Protein AF-A0A4Y7MS99-F1 (afdb_monomer)

pLDDT: mean 92.84, std 5.85, range [58.16, 98.5]

Structure (mmCIF, N/CA/C/O backbone):
data_AF-A0A4Y7MS99-F1
#
_entry.id   AF-A0A4Y7MS99-F1
#
loop_
_atom_site.group_PDB
_atom_site.id
_atom_site.type_symbol
_atom_site.label_atom_id
_atom_site.label_alt_id
_atom_site.label_comp_id
_atom_site.label_asym_id
_atom_site.label_entity_id
_atom_site.label_seq_id
_atom_site.pdbx_PDB_ins_code
_atom_site.Cartn_x
_atom_site.Cartn_y
_atom_site.Cartn_z
_atom_site.occupancy
_atom_site.B_iso_or_equiv
_atom_site.auth_seq_id
_atom_site.auth_comp_id
_atom_site.auth_asym_id
_atom_site.auth_atom_id
_atom_site.pdbx_PDB_model_num
ATOM 1 N N . MET A 1 1 ? 27.640 22.894 -3.830 1.00 58.16 1 MET A N 1
ATOM 2 C CA . MET A 1 1 ? 27.528 21.832 -4.851 1.00 58.16 1 MET A CA 1
ATOM 3 C C . MET A 1 1 ? 27.985 20.549 -4.194 1.00 58.16 1 MET A C 1
ATOM 5 O O . MET A 1 1 ? 29.025 20.583 -3.554 1.00 58.16 1 MET A O 1
ATOM 9 N N . ILE A 1 2 ? 27.175 19.490 -4.243 1.00 73.12 2 ILE A N 1
ATOM 10 C CA . ILE A 1 2 ? 27.606 18.171 -3.763 1.00 73.12 2 ILE A CA 1
ATOM 11 C C . ILE A 1 2 ? 28.710 17.701 -4.710 1.00 73.12 2 ILE A C 1
ATOM 13 O O . ILE A 1 2 ? 28.582 17.867 -5.923 1.00 73.12 2 ILE A O 1
ATOM 17 N N . ASP A 1 3 ? 29.795 17.188 -4.146 1.00 91.25 3 ASP A N 1
ATOM 18 C CA . ASP A 1 3 ? 30.884 16.588 -4.905 1.00 91.25 3 ASP A CA 1
ATOM 19 C C . ASP A 1 3 ? 30.353 15.419 -5.775 1.00 91.25 3 ASP A C 1
ATOM 21 O O . ASP A 1 3 ? 29.577 14.601 -5.268 1.00 91.25 3 ASP A O 1
ATOM 25 N N . PRO A 1 4 ? 30.679 15.342 -7.081 1.00 89.25 4 PRO A N 1
ATOM 26 C CA . PRO A 1 4 ? 30.111 14.332 -7.978 1.00 89.25 4 PRO A CA 1
ATOM 27 C C . PRO A 1 4 ? 30.358 12.887 -7.534 1.00 89.25 4 PRO A C 1
ATOM 29 O O . PRO A 1 4 ? 29.491 12.035 -7.733 1.00 89.25 4 PRO A O 1
ATOM 32 N N . GLU A 1 5 ? 31.506 12.612 -6.915 1.00 89.56 5 GLU A N 1
ATOM 33 C CA . GLU A 1 5 ? 31.850 11.284 -6.406 1.00 89.56 5 GLU A CA 1
ATOM 34 C C . GLU A 1 5 ? 30.977 10.942 -5.192 1.00 89.56 5 GLU A C 1
ATOM 36 O O . GLU A 1 5 ? 30.290 9.917 -5.187 1.00 89.56 5 GLU A O 1
ATOM 41 N N . ALA A 1 6 ? 30.851 11.878 -4.244 1.00 89.44 6 ALA A N 1
ATOM 42 C CA . ALA A 1 6 ? 29.938 11.741 -3.109 1.00 89.44 6 ALA A CA 1
ATOM 43 C C . ALA A 1 6 ? 28.465 11.544 -3.531 1.00 89.44 6 ALA A C 1
ATOM 45 O O . ALA A 1 6 ? 27.720 10.799 -2.886 1.00 89.44 6 ALA A O 1
ATOM 46 N N . PHE A 1 7 ? 28.022 12.187 -4.618 1.00 89.88 7 PHE A N 1
ATOM 47 C CA . PHE A 1 7 ? 26.675 11.989 -5.162 1.00 89.88 7 PHE A CA 1
ATOM 48 C C . PHE A 1 7 ? 26.479 10.576 -5.733 1.00 89.88 7 PHE A C 1
ATOM 50 O O . PHE A 1 7 ? 25.454 9.943 -5.463 1.00 89.88 7 PHE A O 1
ATOM 57 N N . LEU A 1 8 ? 27.446 10.072 -6.505 1.00 91.06 8 LEU A N 1
ATOM 58 C CA . LEU A 1 8 ? 27.389 8.725 -7.079 1.00 91.06 8 LEU A CA 1
ATOM 59 C C . LEU A 1 8 ? 27.414 7.647 -5.992 1.00 91.06 8 LEU A C 1
ATOM 61 O O . LEU A 1 8 ? 26.650 6.681 -6.068 1.00 91.06 8 LEU A O 1
ATOM 65 N N . ASP A 1 9 ? 28.220 7.836 -4.951 1.00 91.06 9 ASP A N 1
ATOM 66 C CA . ASP A 1 9 ? 28.256 6.936 -3.800 1.00 91.06 9 ASP A CA 1
ATOM 67 C C . ASP A 1 9 ? 26.919 6.899 -3.064 1.00 91.06 9 ASP A C 1
ATOM 69 O O . ASP A 1 9 ? 26.385 5.818 -2.793 1.00 91.06 9 ASP A O 1
ATOM 73 N N . LEU A 1 10 ? 26.322 8.066 -2.810 1.00 88.12 10 LEU A N 1
ATOM 74 C CA . LEU A 1 10 ? 24.995 8.151 -2.208 1.00 88.12 10 LEU A CA 1
ATOM 75 C C . LEU A 1 10 ? 23.939 7.450 -3.076 1.00 88.12 10 LEU A C 1
ATOM 77 O O . LEU A 1 10 ? 23.139 6.664 -2.564 1.00 88.12 10 LEU A O 1
ATOM 81 N N . ALA A 1 11 ? 23.946 7.675 -4.391 1.00 87.31 11 ALA A N 1
ATOM 82 C CA . ALA A 1 11 ? 23.017 7.024 -5.314 1.00 87.31 11 ALA A CA 1
ATOM 83 C C . ALA A 1 11 ? 23.172 5.490 -5.294 1.00 87.31 11 ALA A C 1
ATOM 85 O O . ALA A 1 11 ? 22.185 4.750 -5.213 1.00 87.31 11 ALA A O 1
ATOM 86 N N . ASN A 1 12 ? 24.412 4.998 -5.283 1.00 89.06 12 ASN A N 1
ATOM 87 C CA . ASN A 1 12 ? 24.713 3.572 -5.173 1.00 89.06 12 ASN A CA 1
ATOM 88 C C . ASN A 1 12 ? 24.242 2.973 -3.841 1.00 89.06 12 ASN A C 1
ATOM 90 O O . ASN A 1 12 ? 23.788 1.828 -3.809 1.00 89.06 12 ASN A O 1
ATOM 94 N N . GLN A 1 13 ? 24.308 3.724 -2.743 1.00 88.44 13 GLN A N 1
ATOM 95 C CA . GLN A 1 13 ? 23.763 3.280 -1.460 1.00 88.44 13 GLN A CA 1
ATOM 96 C C . GLN A 1 13 ? 22.231 3.200 -1.492 1.00 88.44 13 GLN A C 1
ATOM 98 O O . GLN A 1 13 ? 21.661 2.194 -1.065 1.00 88.44 13 GLN A O 1
ATOM 103 N N . VAL A 1 14 ? 21.559 4.209 -2.055 1.00 86.12 14 VAL A N 1
ATOM 104 C CA . VAL A 1 14 ? 20.089 4.257 -2.147 1.00 86.12 14 VAL A CA 1
ATOM 105 C C . VAL A 1 14 ? 19.533 3.095 -2.976 1.00 86.12 14 VAL A C 1
ATOM 107 O O . VAL A 1 14 ? 18.537 2.486 -2.590 1.00 86.12 14 VAL A O 1
ATOM 110 N N . THR A 1 15 ? 20.189 2.722 -4.078 1.00 84.50 15 THR A N 1
ATOM 111 C CA . THR A 1 15 ? 19.748 1.577 -4.905 1.00 84.50 15 THR A CA 1
ATOM 112 C C . THR A 1 15 ? 19.866 0.225 -4.192 1.00 84.50 15 THR A C 1
ATOM 114 O O . THR A 1 15 ? 19.104 -0.696 -4.496 1.00 84.50 15 THR A O 1
ATOM 117 N N . LYS A 1 16 ? 20.787 0.105 -3.226 1.00 87.88 16 LYS A N 1
ATOM 118 C CA . LYS A 1 16 ? 21.036 -1.109 -2.427 1.00 87.88 16 LYS A CA 1
ATOM 119 C C . LYS A 1 16 ? 20.238 -1.155 -1.122 1.00 87.88 16 LYS A C 1
ATOM 121 O O . LYS A 1 16 ? 20.340 -2.131 -0.375 1.00 87.88 16 LYS A O 1
ATOM 126 N N . LEU A 1 17 ? 19.454 -0.119 -0.835 1.00 89.69 17 LEU A N 1
ATOM 127 C CA . LEU A 1 17 ? 18.659 -0.023 0.378 1.00 89.69 17 LEU A CA 1
ATOM 128 C C . LEU A 1 17 ? 17.662 -1.190 0.456 1.00 89.69 17 LEU A C 1
ATOM 130 O O . LEU A 1 17 ? 16.885 -1.440 -0.469 1.00 89.69 17 LEU A O 1
ATOM 134 N N . LYS A 1 18 ? 17.670 -1.917 1.575 1.00 91.19 18 LYS A N 1
ATOM 135 C CA . LYS A 1 18 ? 16.681 -2.970 1.825 1.00 91.19 18 LYS A CA 1
ATOM 136 C C . LYS A 1 18 ? 15.358 -2.322 2.216 1.00 91.19 18 LYS A C 1
ATOM 138 O O . LYS A 1 18 ? 15.282 -1.628 3.224 1.00 91.19 18 LYS A O 1
ATOM 143 N N . MET A 1 19 ? 14.320 -2.571 1.422 1.00 93.12 19 MET A N 1
ATOM 144 C CA . MET A 1 19 ? 12.980 -2.047 1.700 1.00 93.12 19 MET A CA 1
ATOM 145 C C . MET A 1 19 ? 12.344 -2.739 2.914 1.00 93.12 19 MET A C 1
ATOM 147 O O . MET A 1 19 ? 11.760 -2.093 3.788 1.00 93.12 19 MET A O 1
ATOM 151 N N . TRP A 1 20 ? 12.542 -4.052 3.014 1.00 93.12 20 TRP A N 1
ATOM 152 C CA . TRP A 1 20 ? 12.006 -4.845 4.106 1.00 93.12 20 TRP A CA 1
ATOM 153 C C . TRP A 1 20 ? 12.778 -4.632 5.422 1.00 93.12 20 TRP A C 1
ATOM 155 O O . TRP A 1 20 ? 14.013 -4.659 5.401 1.00 93.12 20 TRP A O 1
ATOM 165 N N . PRO A 1 21 ? 12.096 -4.536 6.582 1.00 94.62 21 PRO A N 1
ATOM 166 C CA . PRO A 1 21 ? 10.642 -4.422 6.757 1.00 94.62 21 PRO A CA 1
ATOM 167 C C . PRO A 1 21 ? 10.151 -2.966 6.823 1.00 94.62 21 PRO A C 1
ATOM 169 O O . PRO A 1 21 ? 8.956 -2.714 6.722 1.00 94.62 21 PRO A O 1
ATOM 172 N N . TYR A 1 22 ? 11.040 -1.995 7.043 1.00 95.69 22 TYR A N 1
ATOM 173 C CA . TYR A 1 22 ? 10.648 -0.653 7.482 1.00 95.69 22 TYR A CA 1
ATOM 174 C C . TYR A 1 22 ? 9.910 0.160 6.411 1.00 95.69 22 TYR A C 1
ATOM 176 O O . TYR A 1 22 ? 8.904 0.802 6.715 1.00 95.69 22 TYR A O 1
ATOM 184 N N . PHE A 1 23 ? 10.373 0.120 5.159 1.00 96.50 23 PHE A N 1
ATOM 185 C CA . PHE A 1 23 ? 9.716 0.820 4.053 1.00 96.50 23 PHE A CA 1
ATOM 186 C C . PHE A 1 23 ? 8.382 0.161 3.695 1.00 96.50 23 PHE A C 1
ATOM 188 O O . PHE A 1 23 ? 7.401 0.861 3.438 1.00 96.50 23 PHE A O 1
ATOM 195 N N . ASP A 1 24 ? 8.316 -1.172 3.769 1.00 95.81 24 ASP A N 1
ATOM 196 C CA . ASP A 1 24 ? 7.071 -1.925 3.613 1.00 95.81 24 ASP A CA 1
ATOM 197 C C . ASP A 1 24 ? 6.052 -1.571 4.708 1.00 95.81 24 ASP A C 1
ATOM 199 O O . ASP A 1 24 ? 4.884 -1.338 4.397 1.00 95.81 24 ASP A O 1
ATOM 203 N N . ILE A 1 25 ? 6.478 -1.448 5.972 1.00 97.88 25 ILE A N 1
ATOM 204 C CA . ILE A 1 25 ? 5.611 -0.998 7.075 1.00 97.88 25 ILE A CA 1
ATOM 205 C C . ILE A 1 25 ? 5.083 0.408 6.792 1.00 97.88 25 ILE A C 1
ATOM 207 O O . ILE A 1 25 ? 3.879 0.630 6.899 1.00 97.88 25 ILE A O 1
ATOM 211 N N . ALA A 1 26 ? 5.950 1.346 6.400 1.00 97.69 26 ALA A N 1
ATOM 212 C CA . ALA A 1 26 ? 5.539 2.714 6.094 1.00 97.69 26 ALA A CA 1
ATOM 213 C C . ALA A 1 26 ? 4.501 2.761 4.957 1.00 97.69 26 ALA A C 1
ATOM 215 O O . ALA A 1 26 ? 3.475 3.434 5.073 1.00 97.69 26 ALA A O 1
ATOM 216 N N . HIS A 1 27 ? 4.720 1.986 3.891 1.00 97.56 27 HIS A N 1
ATOM 217 C CA . HIS A 1 27 ? 3.760 1.830 2.796 1.00 97.56 27 HIS A CA 1
ATOM 218 C C . HIS A 1 27 ? 2.425 1.243 3.275 1.00 97.56 27 HIS A C 1
ATOM 220 O O . HIS A 1 27 ? 1.367 1.788 2.957 1.00 97.56 27 HIS A O 1
ATOM 226 N N . CYS A 1 28 ? 2.457 0.186 4.092 1.00 97.88 28 CYS A N 1
ATOM 227 C CA . CYS A 1 28 ? 1.253 -0.432 4.652 1.00 97.88 28 CYS A CA 1
ATOM 228 C C . CYS A 1 28 ? 0.483 0.528 5.572 1.00 97.88 28 CYS A C 1
ATOM 230 O O . CYS A 1 28 ? -0.744 0.584 5.498 1.00 97.88 28 CYS A O 1
ATOM 232 N N . ILE A 1 29 ? 1.172 1.321 6.404 1.00 98.19 29 ILE A N 1
ATOM 233 C CA . ILE A 1 29 ? 0.538 2.332 7.265 1.00 98.19 29 ILE A CA 1
ATOM 234 C C . ILE A 1 29 ? -0.175 3.378 6.407 1.00 98.19 29 ILE A C 1
ATOM 236 O O . ILE A 1 29 ? -1.336 3.686 6.670 1.00 98.19 29 ILE A O 1
ATOM 240 N N . MET A 1 30 ? 0.476 3.891 5.358 1.00 97.44 30 MET A N 1
ATOM 241 C CA . MET A 1 30 ? -0.139 4.868 4.452 1.00 97.44 30 MET A CA 1
ATOM 242 C C . MET A 1 30 ? -1.344 4.289 3.705 1.00 97.44 30 MET A C 1
ATOM 244 O O . MET A 1 30 ? -2.349 4.981 3.552 1.00 97.44 30 MET A O 1
ATOM 248 N N . ALA A 1 31 ? -1.285 3.021 3.288 1.00 97.00 31 ALA A N 1
ATOM 249 C CA . ALA A 1 31 ? -2.424 2.333 2.683 1.00 97.00 31 ALA A CA 1
ATOM 250 C C . ALA A 1 31 ? -3.594 2.184 3.674 1.00 97.00 31 ALA A C 1
ATOM 252 O O . ALA A 1 31 ? -4.736 2.487 3.331 1.00 97.00 31 ALA A O 1
ATOM 253 N N . CYS A 1 32 ? -3.314 1.795 4.923 1.00 97.62 32 CYS A N 1
ATOM 254 C CA . CYS A 1 32 ? -4.322 1.719 5.983 1.00 97.62 32 CYS A CA 1
ATOM 255 C C . CYS A 1 32 ? -4.938 3.090 6.284 1.00 97.62 32 CYS A C 1
ATOM 257 O O . CYS A 1 32 ? -6.153 3.192 6.442 1.00 97.62 32 CYS A O 1
ATOM 259 N N . LEU A 1 33 ? -4.115 4.143 6.357 1.00 96.81 33 LEU A N 1
ATOM 260 C CA . LEU A 1 33 ? -4.580 5.517 6.540 1.00 96.81 33 LEU A CA 1
ATOM 261 C C . LEU A 1 33 ? -5.515 5.929 5.406 1.00 96.81 33 LEU A C 1
ATOM 263 O O . LEU A 1 33 ? -6.592 6.434 5.698 1.00 96.81 33 LEU A O 1
ATOM 267 N N . ALA A 1 34 ? -5.156 5.651 4.151 1.00 94.94 34 ALA A N 1
ATOM 268 C CA . ALA A 1 34 ? -5.993 5.976 3.001 1.00 94.94 34 ALA A CA 1
ATOM 269 C C . ALA A 1 34 ? -7.372 5.302 3.086 1.00 94.94 34 ALA A C 1
ATOM 271 O O . ALA A 1 34 ? -8.387 5.985 2.987 1.00 94.94 34 ALA A O 1
ATOM 272 N N . VAL A 1 35 ? -7.431 3.989 3.351 1.00 95.94 35 VAL A N 1
ATOM 273 C CA . VAL A 1 35 ? -8.709 3.258 3.501 1.00 95.94 35 VAL A CA 1
ATOM 274 C C . VAL A 1 35 ? -9.518 3.784 4.685 1.00 95.94 35 VAL A C 1
ATOM 276 O O . VAL A 1 35 ? -10.737 3.943 4.608 1.00 95.94 35 VAL A O 1
ATOM 279 N N . ARG A 1 36 ? -8.850 4.063 5.806 1.00 95.50 36 ARG A N 1
ATOM 280 C CA . ARG A 1 36 ? -9.510 4.510 7.031 1.00 95.50 36 ARG A CA 1
ATOM 281 C C . ARG A 1 36 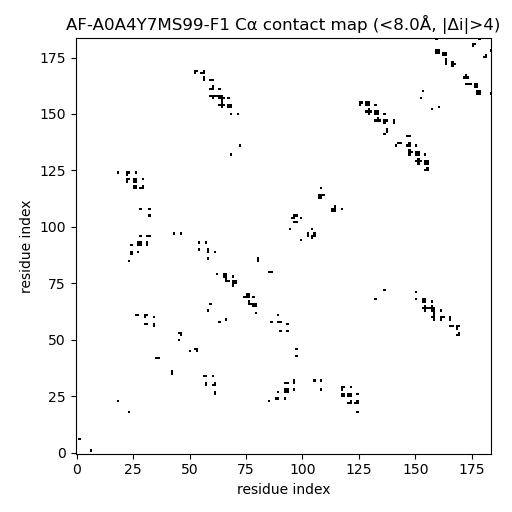? -10.041 5.939 6.929 1.00 95.50 36 ARG A C 1
ATOM 283 O O . ARG A 1 36 ? -11.128 6.207 7.431 1.00 95.50 36 ARG A O 1
ATOM 290 N N . GLU A 1 37 ? -9.297 6.838 6.292 1.00 93.69 37 GLU A N 1
ATOM 291 C CA . GLU A 1 37 ? -9.740 8.203 5.990 1.00 93.69 37 GLU A CA 1
ATOM 292 C C . GLU A 1 37 ? -10.900 8.188 4.985 1.00 93.69 37 GLU A C 1
ATOM 294 O O . GLU A 1 37 ? -11.865 8.924 5.172 1.00 93.69 37 GLU A O 1
ATOM 299 N N . ASP A 1 38 ? -10.872 7.284 4.002 1.00 93.19 38 ASP A N 1
ATOM 300 C CA . ASP A 1 38 ? -11.956 7.103 3.032 1.00 93.19 38 ASP A CA 1
ATOM 301 C C . ASP A 1 38 ? -13.262 6.593 3.663 1.00 93.19 38 ASP A C 1
ATOM 303 O O . ASP A 1 38 ? -14.349 7.029 3.298 1.00 93.19 38 ASP A O 1
ATOM 307 N N . LEU A 1 39 ? -13.161 5.693 4.647 1.00 93.25 39 LEU A N 1
ATOM 308 C CA . LEU A 1 39 ? -14.293 5.228 5.458 1.00 93.25 39 LEU A CA 1
ATOM 309 C C . LEU A 1 39 ? -14.827 6.294 6.437 1.00 93.25 39 LEU A C 1
ATOM 311 O O . LEU A 1 39 ? -15.925 6.137 6.978 1.00 93.25 39 LEU A O 1
ATOM 315 N N . GLY A 1 40 ? -14.051 7.344 6.717 1.00 92.81 40 GLY A N 1
ATOM 316 C CA . GLY A 1 40 ? -14.424 8.429 7.622 1.00 92.81 40 GLY A CA 1
ATOM 317 C C . GLY A 1 40 ? -14.832 7.957 9.025 1.00 92.81 40 GLY A C 1
ATOM 318 O O . GLY A 1 40 ? -14.199 7.088 9.640 1.00 92.81 40 GLY A O 1
ATOM 319 N N . THR A 1 41 ? -15.918 8.533 9.546 1.00 91.81 41 THR A N 1
ATOM 320 C CA . THR A 1 41 ? -16.479 8.210 10.873 1.00 91.81 41 THR A CA 1
ATOM 321 C C . THR A 1 41 ? -16.989 6.769 10.975 1.00 91.81 41 THR A C 1
ATOM 323 O O . THR A 1 41 ? -17.029 6.208 12.069 1.00 91.81 41 THR A O 1
ATOM 326 N N . GLY A 1 42 ? -17.313 6.136 9.842 1.00 92.56 42 GLY A N 1
ATOM 327 C CA . GLY A 1 42 ? -17.761 4.746 9.762 1.00 92.56 42 GLY A CA 1
ATOM 328 C C . GLY A 1 42 ? -16.638 3.709 9.830 1.00 92.56 42 GLY A C 1
ATOM 329 O O . GLY A 1 42 ? -16.929 2.517 9.869 1.00 92.56 42 GLY A O 1
ATOM 330 N N . SER A 1 43 ? -15.368 4.127 9.875 1.00 93.44 43 SER A N 1
ATOM 331 C CA . SER A 1 43 ? -14.218 3.216 9.785 1.00 93.44 43 SER A CA 1
ATOM 332 C C . SER A 1 43 ? -14.181 2.114 10.845 1.00 93.44 43 SER A C 1
ATOM 334 O O . SER A 1 43 ? -14.036 0.943 10.495 1.00 93.44 43 SER A O 1
ATOM 336 N N . ILE A 1 44 ? -14.342 2.459 12.126 1.00 95.38 44 ILE A N 1
ATOM 337 C CA . ILE A 1 44 ? -14.314 1.482 13.228 1.00 95.38 44 ILE A CA 1
ATOM 338 C C . ILE A 1 44 ? -15.582 0.612 13.280 1.00 95.38 44 ILE A C 1
ATOM 340 O O . ILE A 1 44 ? -15.451 -0.608 13.406 1.00 95.38 44 ILE A O 1
ATOM 344 N N . PRO A 1 45 ? -16.808 1.163 13.163 1.00 96.31 45 PRO A N 1
ATOM 345 C CA . PRO A 1 45 ? -18.005 0.332 13.052 1.00 96.31 45 PRO A CA 1
ATOM 346 C C . PRO A 1 45 ? -17.930 -0.659 11.883 1.00 96.31 45 PRO A C 1
ATOM 348 O O . PRO A 1 45 ? -18.267 -1.832 12.049 1.00 96.31 45 PRO A O 1
ATOM 351 N N . PHE A 1 46 ? -17.438 -0.212 10.722 1.00 96.12 46 PHE A N 1
ATOM 352 C CA . PHE A 1 46 ? -17.282 -1.054 9.540 1.00 96.12 46 PHE A CA 1
ATOM 353 C C . PHE A 1 46 ? -16.256 -2.167 9.760 1.00 96.12 46 PHE A C 1
ATOM 355 O O . PHE A 1 46 ? -16.573 -3.324 9.491 1.00 96.12 46 PHE A O 1
ATOM 362 N N . SER A 1 47 ? -15.063 -1.860 10.286 1.00 96.75 47 SER A N 1
ATOM 363 C CA . SER A 1 47 ? -14.025 -2.879 10.499 1.00 96.75 47 SER A CA 1
ATOM 364 C C . SER A 1 47 ? -14.482 -3.975 11.463 1.00 96.75 47 SER A C 1
ATOM 366 O O . SER A 1 47 ? -14.224 -5.149 11.222 1.00 96.75 47 SER A O 1
ATOM 368 N N . ARG A 1 48 ? -15.244 -3.623 12.505 1.00 96.62 48 ARG A N 1
ATOM 369 C CA . ARG A 1 48 ? -15.779 -4.590 13.477 1.00 96.62 48 ARG A CA 1
ATOM 370 C C . ARG A 1 48 ? -16.927 -5.432 12.927 1.00 96.62 48 ARG A C 1
ATOM 372 O O . ARG A 1 48 ? -17.017 -6.611 13.251 1.00 96.62 48 ARG A O 1
ATOM 379 N N . LYS A 1 49 ? -17.806 -4.841 12.112 1.00 97.38 49 LYS A N 1
ATOM 380 C CA . LYS A 1 49 ? -18.949 -5.548 11.515 1.00 97.38 49 LYS A CA 1
ATOM 381 C C . LYS A 1 49 ? -18.538 -6.410 10.315 1.00 97.38 49 LYS A C 1
ATOM 383 O O . LYS A 1 49 ? -19.107 -7.476 10.101 1.00 97.38 49 LYS A O 1
ATOM 388 N N . HIS A 1 50 ? -17.550 -5.955 9.546 1.00 97.06 50 HIS A N 1
ATOM 389 C CA . HIS A 1 50 ? -17.099 -6.566 8.295 1.00 97.06 50 HIS A CA 1
ATOM 390 C C . HIS A 1 50 ? -15.557 -6.648 8.225 1.00 97.06 50 HIS A C 1
ATOM 392 O O . HIS A 1 50 ? -14.940 -6.045 7.340 1.00 97.06 50 HIS A O 1
ATOM 398 N N . PRO A 1 51 ? -14.899 -7.407 9.126 1.00 96.62 51 PRO A N 1
ATOM 399 C CA . PRO A 1 51 ? -13.437 -7.422 9.238 1.00 96.62 51 PRO A CA 1
ATOM 400 C C . PRO A 1 51 ? -12.743 -7.945 7.978 1.00 96.62 51 PRO A C 1
ATOM 402 O O . PRO A 1 51 ? -11.728 -7.387 7.571 1.00 96.62 51 PRO A O 1
ATOM 405 N N . ILE A 1 52 ? -13.315 -8.958 7.319 1.00 96.88 52 ILE A N 1
ATOM 406 C CA . ILE A 1 52 ? -12.756 -9.535 6.087 1.00 96.88 52 ILE A CA 1
ATOM 407 C C . ILE A 1 52 ? -12.836 -8.534 4.931 1.00 96.88 52 ILE A C 1
ATOM 409 O O . ILE A 1 52 ? -11.864 -8.374 4.200 1.00 96.88 52 ILE A O 1
ATOM 413 N N . ALA A 1 53 ? -13.955 -7.814 4.793 1.00 96.00 53 ALA A N 1
ATOM 414 C CA . ALA A 1 53 ? -14.095 -6.784 3.766 1.00 96.00 53 ALA A CA 1
ATOM 415 C C . ALA A 1 53 ? -13.097 -5.639 3.998 1.00 96.00 53 ALA A C 1
ATOM 417 O O . ALA A 1 53 ? -12.430 -5.208 3.066 1.00 96.00 53 ALA A O 1
ATOM 418 N N . CYS A 1 54 ? -12.932 -5.196 5.249 1.00 97.25 54 CYS A N 1
ATOM 419 C CA . CYS A 1 54 ? -11.954 -4.173 5.624 1.00 97.25 54 CYS A CA 1
ATOM 420 C C . CYS A 1 54 ? -10.503 -4.611 5.354 1.00 97.25 54 CYS A C 1
ATOM 422 O O . CYS A 1 54 ? -9.716 -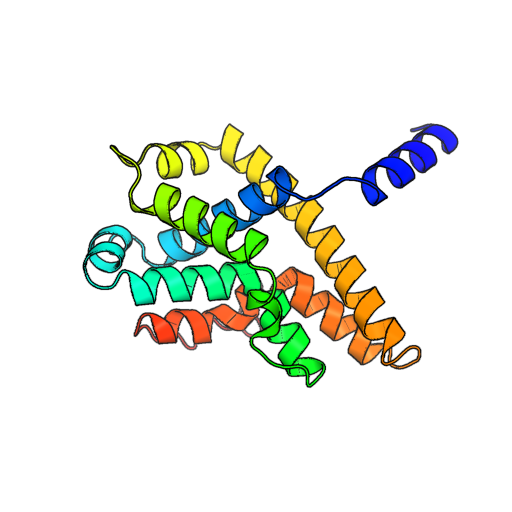3.840 4.794 1.00 97.25 54 CYS A O 1
ATOM 424 N N . TRP A 1 55 ? -10.158 -5.848 5.721 1.00 97.81 55 TRP A N 1
ATOM 425 C CA . TRP A 1 55 ? -8.854 -6.441 5.432 1.00 97.81 55 TRP A CA 1
ATOM 426 C C . TRP A 1 55 ? -8.604 -6.504 3.925 1.00 97.81 55 TRP A C 1
ATOM 428 O O . TRP A 1 55 ? -7.595 -5.982 3.457 1.00 97.81 55 TRP A O 1
ATOM 438 N N . LEU A 1 56 ? -9.551 -7.052 3.156 1.00 95.94 56 LEU A N 1
ATOM 439 C CA . LEU A 1 56 ? -9.428 -7.198 1.708 1.00 95.94 56 LEU A CA 1
ATOM 440 C C . LEU A 1 56 ? -9.275 -5.839 1.017 1.00 95.94 56 LEU A C 1
ATOM 442 O O . LEU A 1 56 ? -8.375 -5.684 0.197 1.00 95.94 56 LEU A O 1
ATOM 446 N N . SER A 1 57 ? -10.068 -4.838 1.412 1.00 95.62 57 SER A N 1
ATOM 447 C CA . SER A 1 57 ? -9.924 -3.443 0.967 1.00 95.62 57 SER A CA 1
ATOM 448 C C . SER A 1 57 ? -8.496 -2.938 1.152 1.00 95.62 57 SER A C 1
ATOM 450 O O . SER A 1 57 ? -7.866 -2.413 0.236 1.00 95.62 57 SER A O 1
ATOM 452 N N . THR A 1 58 ? -7.951 -3.153 2.349 1.00 96.56 58 THR A N 1
ATOM 453 C CA . THR A 1 58 ? -6.607 -2.699 2.709 1.00 96.56 58 THR A CA 1
ATOM 454 C C . THR A 1 58 ? -5.534 -3.442 1.915 1.00 96.56 58 THR A C 1
ATOM 456 O O . THR A 1 58 ? -4.579 -2.818 1.449 1.00 96.56 58 THR A O 1
ATOM 459 N N . MET A 1 59 ? -5.695 -4.750 1.696 1.00 97.00 59 MET A N 1
ATOM 460 C CA . MET A 1 59 ? -4.789 -5.539 0.855 1.00 97.00 59 MET A CA 1
ATOM 461 C C . MET A 1 59 ? -4.843 -5.087 -0.608 1.00 97.00 59 MET A C 1
ATOM 463 O O . MET A 1 59 ? -3.796 -4.945 -1.239 1.00 97.00 59 MET A O 1
ATOM 467 N N . MET A 1 60 ? -6.032 -4.778 -1.133 1.00 94.56 60 MET A N 1
ATOM 468 C CA . MET A 1 60 ? -6.196 -4.239 -2.484 1.00 94.56 60 MET A CA 1
ATOM 469 C C . MET A 1 60 ? -5.449 -2.919 -2.660 1.00 94.56 60 MET A C 1
ATOM 471 O O . MET A 1 60 ? -4.708 -2.794 -3.629 1.00 94.56 60 MET A O 1
ATOM 475 N N . VAL A 1 61 ? -5.552 -1.975 -1.715 1.00 95.62 61 VAL A N 1
ATOM 476 C CA . VAL A 1 61 ? -4.781 -0.716 -1.772 1.00 95.62 61 VAL A CA 1
ATOM 477 C C . VAL A 1 61 ? -3.278 -0.968 -1.622 1.00 95.62 61 VAL A C 1
ATOM 479 O O . VAL A 1 61 ? -2.473 -0.425 -2.382 1.00 95.62 61 VAL A O 1
ATOM 482 N N . THR A 1 62 ? -2.879 -1.813 -0.670 1.00 96.56 62 THR A N 1
ATOM 483 C CA . THR A 1 62 ? -1.463 -2.080 -0.364 1.00 96.56 62 THR A CA 1
ATOM 484 C C . THR A 1 62 ? -0.741 -2.710 -1.558 1.00 96.56 62 THR A C 1
ATOM 486 O O . THR A 1 62 ? 0.348 -2.268 -1.942 1.00 96.56 62 THR A O 1
ATOM 489 N N . PHE A 1 63 ? -1.372 -3.692 -2.201 1.00 96.25 63 PHE A N 1
ATOM 490 C CA . PHE A 1 63 ? -0.808 -4.442 -3.322 1.00 96.25 63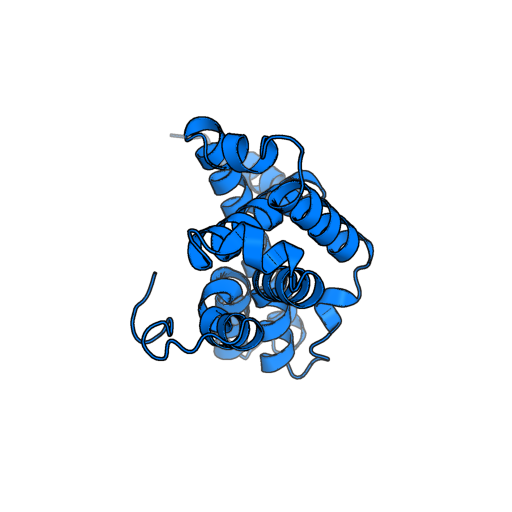 PHE A CA 1
ATOM 491 C C . PHE A 1 63 ? -1.325 -3.978 -4.693 1.00 96.25 63 PHE A C 1
ATOM 493 O O . PHE A 1 63 ? -1.033 -4.622 -5.699 1.00 96.25 63 PHE A O 1
ATOM 500 N N . ALA A 1 64 ? -2.010 -2.831 -4.769 1.00 95.75 64 ALA A N 1
ATOM 501 C CA . ALA A 1 64 ? -2.670 -2.323 -5.977 1.00 95.75 64 ALA A CA 1
ATOM 502 C C . ALA A 1 64 ? -1.775 -2.313 -7.224 1.00 95.75 64 ALA A C 1
ATOM 504 O O . ALA A 1 64 ? -2.145 -2.823 -8.277 1.00 95.75 64 ALA A O 1
ATOM 505 N N . GLY A 1 65 ? -0.555 -1.784 -7.096 1.00 94.56 65 GLY A N 1
ATOM 506 C CA . GLY A 1 65 ? 0.397 -1.763 -8.210 1.00 94.56 65 GLY A CA 1
ATOM 507 C C . GLY A 1 65 ? 0.866 -3.156 -8.641 1.00 94.56 65 GLY A C 1
ATOM 508 O O . GLY A 1 65 ? 1.249 -3.350 -9.788 1.00 94.56 65 GLY A O 1
ATOM 509 N N . GLY A 1 66 ? 0.829 -4.139 -7.738 1.00 94.44 66 GLY A N 1
ATOM 510 C CA . GLY A 1 66 ? 1.040 -5.549 -8.055 1.00 94.44 66 GLY A CA 1
ATOM 511 C C . GLY A 1 66 ? -0.109 -6.120 -8.882 1.00 94.44 66 GLY A C 1
ATOM 512 O O . GLY A 1 66 ? 0.151 -6.640 -9.960 1.00 94.44 66 GLY A O 1
ATOM 513 N N . PHE A 1 67 ? -1.352 -5.943 -8.420 1.00 94.56 67 PHE A N 1
ATOM 514 C CA . PHE A 1 67 ? -2.553 -6.402 -9.130 1.00 94.56 67 PHE A CA 1
ATOM 515 C C . PHE A 1 67 ? -2.652 -5.829 -10.538 1.00 94.56 67 PHE A C 1
ATOM 517 O O . PHE A 1 67 ? -2.862 -6.570 -11.492 1.00 94.56 67 PHE A O 1
ATOM 524 N N . LEU A 1 68 ? -2.480 -4.513 -10.673 1.00 94.44 68 LEU A N 1
ATOM 525 C CA . LEU A 1 68 ? -2.596 -3.846 -11.966 1.00 94.44 68 LEU A CA 1
ATOM 526 C C . LEU A 1 68 ? -1.465 -4.244 -12.910 1.00 94.44 68 LEU A C 1
ATOM 528 O O . LEU A 1 68 ? -1.717 -4.473 -14.086 1.00 94.44 68 LEU A O 1
ATOM 532 N N . ALA A 1 69 ? -0.233 -4.373 -12.411 1.00 94.81 69 ALA A N 1
ATOM 533 C CA . ALA A 1 69 ? 0.861 -4.861 -13.243 1.00 94.81 69 ALA A CA 1
ATOM 534 C C . ALA A 1 69 ? 0.616 -6.298 -13.719 1.00 94.81 69 ALA A C 1
ATOM 536 O O . ALA A 1 69 ? 0.790 -6.563 -14.901 1.00 94.81 69 ALA A O 1
ATOM 537 N N . ALA A 1 70 ? 0.158 -7.193 -12.836 1.00 94.12 70 ALA A N 1
ATOM 538 C CA . ALA A 1 70 ? -0.178 -8.561 -13.220 1.00 94.12 70 ALA A CA 1
ATOM 539 C C . ALA A 1 70 ? -1.299 -8.587 -14.273 1.00 94.12 70 ALA A C 1
ATOM 541 O O . ALA A 1 70 ? -1.174 -9.268 -15.285 1.00 94.12 70 ALA A O 1
ATOM 542 N N . LEU A 1 71 ? -2.342 -7.767 -14.092 1.00 93.81 71 LEU A N 1
ATOM 543 C CA . LEU A 1 71 ? -3.433 -7.622 -15.058 1.00 93.81 71 LEU A CA 1
ATOM 544 C C . LEU A 1 71 ? -2.929 -7.183 -16.441 1.00 93.81 71 LEU A C 1
ATOM 546 O O . LEU A 1 71 ? -3.296 -7.792 -17.441 1.00 93.81 71 LEU A O 1
ATOM 550 N N . PHE A 1 72 ? -2.093 -6.142 -16.508 1.00 92.00 72 PHE A N 1
ATOM 551 C CA . PHE A 1 72 ? -1.594 -5.613 -17.783 1.00 92.00 72 PHE A CA 1
ATOM 552 C C . PHE A 1 72 ? -0.555 -6.513 -18.457 1.00 92.00 72 PHE A C 1
ATOM 554 O O . PHE A 1 72 ? -0.445 -6.491 -19.681 1.00 92.00 72 PHE A O 1
ATOM 561 N N . LEU A 1 73 ? 0.196 -7.299 -17.683 1.00 93.38 73 LEU A N 1
ATOM 562 C CA . LEU A 1 73 ? 1.202 -8.230 -18.199 1.00 93.38 73 LEU A CA 1
ATOM 563 C C . LEU A 1 73 ? 0.641 -9.635 -18.479 1.00 93.38 73 LEU A C 1
ATOM 565 O O . LEU A 1 73 ? 1.367 -10.478 -19.000 1.00 93.38 73 LEU A O 1
ATOM 569 N N . GLY A 1 74 ? -0.634 -9.894 -18.165 1.00 92.81 74 GLY A N 1
ATOM 570 C CA . GLY A 1 74 ? -1.264 -11.204 -18.357 1.00 92.81 74 GLY A CA 1
ATOM 571 C C . GLY A 1 74 ? -0.805 -12.268 -17.352 1.00 92.81 74 GLY A C 1
ATOM 572 O O . GLY A 1 74 ? -0.885 -13.462 -17.633 1.00 92.81 74 GLY A O 1
ATOM 573 N N . GLU A 1 75 ? -0.313 -11.848 -16.189 1.00 93.94 75 GLU A N 1
ATOM 574 C CA . GLU A 1 75 ? 0.111 -12.725 -15.096 1.00 93.94 75 GLU A CA 1
ATOM 575 C C . GLU A 1 75 ? -1.067 -13.043 -14.152 1.00 93.94 75 GLU A C 1
ATOM 577 O O . GLU A 1 75 ? -2.074 -12.326 -14.132 1.00 93.94 75 GLU A O 1
ATOM 582 N N . PRO A 1 76 ? -0.967 -14.093 -13.315 1.00 94.25 76 PRO A N 1
ATOM 583 C CA . PRO A 1 76 ? -1.986 -14.382 -12.312 1.00 94.25 76 PRO A CA 1
ATOM 584 C C . PRO A 1 76 ? -2.229 -13.186 -11.380 1.00 94.25 76 PRO A C 1
ATOM 586 O O . PRO A 1 76 ? -1.317 -12.706 -10.710 1.00 94.25 76 PRO A O 1
ATOM 589 N N . LEU A 1 77 ? -3.483 -12.733 -11.260 1.00 90.94 77 LEU A N 1
ATOM 590 C CA . LEU A 1 77 ? -3.821 -11.562 -10.434 1.00 90.94 77 LEU A CA 1
ATOM 591 C C . LEU A 1 77 ? -3.437 -11.730 -8.959 1.00 90.94 77 LEU A C 1
ATOM 593 O O . LEU A 1 77 ? -3.161 -10.748 -8.281 1.00 90.94 77 LEU A O 1
ATOM 597 N N . LEU A 1 78 ? -3.404 -12.963 -8.453 1.00 90.62 78 LEU A N 1
ATOM 598 C CA . LEU A 1 78 ? -3.036 -13.253 -7.068 1.00 90.62 78 LEU A CA 1
ATOM 599 C C . LEU A 1 78 ? -1.518 -13.332 -6.840 1.00 90.62 78 LEU A C 1
ATOM 601 O O . LEU A 1 78 ? -1.106 -13.605 -5.714 1.00 90.62 78 LEU A O 1
ATOM 605 N N . GLU A 1 79 ? -0.681 -13.044 -7.843 1.00 90.25 79 GLU A N 1
ATOM 606 C CA . GLU A 1 79 ? 0.782 -13.045 -7.695 1.00 90.25 79 GLU A CA 1
ATOM 607 C C . GLU A 1 79 ? 1.279 -12.193 -6.507 1.00 90.25 79 GLU A C 1
ATOM 609 O O . GLU A 1 79 ? 2.155 -12.660 -5.776 1.00 90.25 79 GLU A O 1
ATOM 614 N N . PRO A 1 80 ? 0.706 -11.009 -6.188 1.00 88.94 80 PRO A N 1
ATOM 615 C CA . PRO A 1 80 ? 1.130 -10.249 -5.011 1.00 88.94 80 PRO A CA 1
ATOM 616 C C . PRO A 1 80 ? 0.927 -10.986 -3.677 1.00 88.94 80 PRO A C 1
ATOM 618 O O . PRO A 1 80 ? 1.665 -10.731 -2.727 1.00 88.94 80 PRO A O 1
ATOM 621 N N . PHE A 1 81 ? -0.033 -11.915 -3.598 1.00 90.81 81 PHE A N 1
ATOM 622 C CA . PHE A 1 81 ? -0.278 -12.726 -2.401 1.00 90.81 81 PHE A CA 1
ATOM 623 C C . PHE A 1 81 ? 0.677 -13.913 -2.261 1.00 90.81 81 PHE A C 1
ATOM 625 O O . PHE A 1 81 ? 0.719 -14.540 -1.202 1.00 90.81 81 PHE A O 1
ATOM 632 N N . ARG A 1 82 ? 1.474 -14.213 -3.291 1.00 92.38 82 ARG A N 1
ATOM 633 C CA . ARG A 1 82 ? 2.464 -15.292 -3.245 1.00 92.38 82 ARG A CA 1
ATOM 634 C C . ARG A 1 82 ? 3.521 -15.057 -2.166 1.00 92.38 82 ARG A C 1
ATOM 636 O O . ARG A 1 82 ? 4.015 -16.013 -1.572 1.00 92.38 82 ARG A O 1
ATOM 643 N N . ASN A 1 83 ? 3.869 -13.797 -1.891 1.00 92.31 83 ASN A N 1
ATOM 644 C CA . ASN A 1 83 ? 4.811 -13.462 -0.829 1.00 92.31 83 ASN A CA 1
ATOM 645 C C . ASN A 1 83 ? 4.115 -13.447 0.540 1.00 92.31 83 ASN A C 1
ATOM 647 O O . ASN A 1 83 ? 3.614 -12.418 1.000 1.00 92.31 83 ASN A O 1
ATOM 651 N N . THR A 1 84 ? 4.145 -14.592 1.222 1.00 94.56 84 THR A N 1
ATOM 652 C CA . THR A 1 84 ? 3.540 -14.765 2.548 1.00 94.56 84 THR A CA 1
ATOM 653 C C . THR A 1 84 ? 4.083 -13.775 3.580 1.00 94.56 84 THR A C 1
ATOM 655 O O . THR A 1 84 ? 3.313 -13.282 4.399 1.00 94.56 84 THR A O 1
ATOM 658 N N . GLN A 1 85 ? 5.375 -13.426 3.537 1.00 95.12 85 GLN A N 1
ATOM 659 C CA . GLN A 1 85 ? 5.959 -12.475 4.491 1.00 95.12 85 GLN A CA 1
ATOM 660 C C . GLN A 1 85 ? 5.342 -11.083 4.330 1.00 95.12 85 GLN A C 1
ATOM 662 O O . GLN A 1 85 ? 4.896 -10.491 5.313 1.00 95.12 85 GLN A O 1
ATOM 667 N N . SER A 1 86 ? 5.239 -10.587 3.094 1.00 94.56 86 SER A N 1
ATOM 668 C CA . SER A 1 86 ? 4.610 -9.293 2.808 1.00 94.56 86 SER A CA 1
ATOM 669 C C . SER A 1 86 ? 3.133 -9.268 3.197 1.00 94.56 86 SER A C 1
ATOM 671 O O . SER A 1 86 ? 2.676 -8.288 3.783 1.00 94.56 86 SER A O 1
ATOM 673 N N . VAL A 1 87 ? 2.391 -10.345 2.925 1.00 96.62 87 VAL A N 1
ATOM 674 C CA . VAL A 1 87 ? 0.969 -10.452 3.295 1.00 96.62 87 VAL A CA 1
ATOM 675 C C . VAL A 1 87 ? 0.788 -10.467 4.813 1.00 96.62 87 VAL A C 1
ATOM 677 O O . VAL A 1 87 ? -0.087 -9.770 5.332 1.00 96.62 87 VAL A O 1
ATOM 680 N N . LEU A 1 88 ? 1.625 -11.210 5.543 1.00 97.50 88 LEU A N 1
ATOM 681 C CA . LEU A 1 88 ? 1.588 -11.249 7.007 1.00 97.50 88 LEU A CA 1
ATOM 682 C C . LEU A 1 88 ? 1.912 -9.883 7.616 1.00 97.50 88 LEU A C 1
ATOM 684 O O . LEU A 1 88 ? 1.208 -9.444 8.522 1.00 97.50 88 LEU A O 1
ATOM 688 N N . LEU A 1 89 ? 2.920 -9.182 7.094 1.00 97.81 89 LEU A N 1
ATOM 689 C CA . LEU A 1 89 ? 3.272 -7.840 7.557 1.00 97.81 89 LEU A CA 1
ATOM 690 C C . LEU A 1 89 ? 2.157 -6.830 7.281 1.00 97.81 89 LEU A C 1
ATOM 692 O O . LEU A 1 89 ? 1.755 -6.110 8.193 1.00 97.81 89 LEU A O 1
ATOM 696 N N . ALA A 1 90 ? 1.603 -6.816 6.067 1.00 97.94 90 ALA A N 1
ATOM 697 C CA . ALA A 1 90 ? 0.469 -5.959 5.733 1.00 97.94 90 ALA A CA 1
ATOM 698 C C . ALA A 1 90 ? -0.741 -6.251 6.636 1.00 97.94 90 ALA A C 1
ATOM 700 O O . ALA A 1 90 ? -1.396 -5.327 7.116 1.00 97.94 90 ALA A O 1
ATOM 701 N N . THR A 1 91 ? -1.002 -7.528 6.930 1.00 98.25 91 THR A N 1
ATOM 702 C CA . THR A 1 91 ? -2.080 -7.951 7.836 1.00 98.25 91 THR A CA 1
ATOM 703 C C . THR A 1 91 ? -1.820 -7.516 9.279 1.00 98.25 91 THR A C 1
ATOM 705 O O . THR A 1 91 ? -2.734 -7.027 9.939 1.00 98.25 91 THR A O 1
ATOM 708 N N . ALA A 1 92 ? -0.584 -7.627 9.770 1.00 98.38 92 ALA A N 1
ATOM 709 C CA . ALA A 1 92 ? -0.21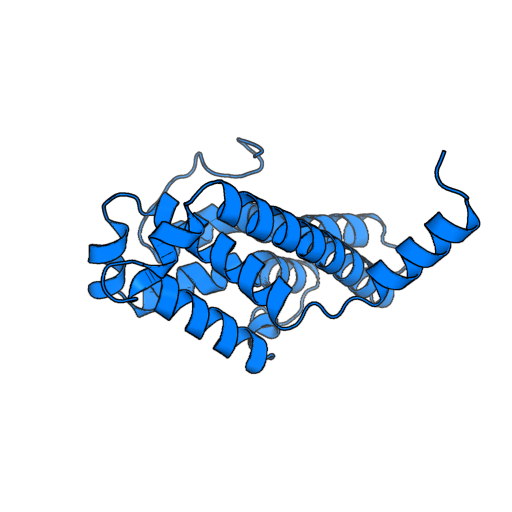1 -7.171 11.107 1.00 98.38 92 ALA A CA 1
ATOM 710 C C . ALA A 1 92 ? -0.353 -5.647 11.249 1.00 98.38 92 ALA A C 1
ATOM 712 O O . ALA A 1 92 ? -0.917 -5.164 12.233 1.00 98.38 92 ALA A O 1
ATOM 713 N N . VAL A 1 93 ? 0.094 -4.887 10.243 1.00 98.31 93 VAL A N 1
ATOM 714 C CA . VAL A 1 93 ? -0.063 -3.426 10.204 1.00 98.31 93 VAL A CA 1
ATOM 715 C C . VAL A 1 93 ? -1.540 -3.040 10.135 1.00 98.31 93 VAL A C 1
ATOM 717 O O . VAL A 1 93 ? -1.970 -2.184 10.905 1.00 98.31 93 VAL A O 1
ATOM 720 N N . TRP A 1 94 ? -2.337 -3.697 9.286 1.00 98.50 94 TRP A N 1
ATOM 721 C CA . TRP A 1 94 ? -3.791 -3.511 9.238 1.00 98.50 94 TRP A CA 1
ATOM 722 C C . TRP A 1 94 ? -4.427 -3.745 10.609 1.00 98.50 94 TRP A C 1
ATOM 724 O O . TRP A 1 94 ? -5.179 -2.899 11.098 1.00 98.50 94 TRP A O 1
ATOM 734 N N . TYR A 1 95 ? -4.076 -4.848 11.272 1.00 98.25 95 TYR A N 1
ATOM 735 C CA . TYR A 1 95 ? -4.627 -5.166 12.582 1.00 98.25 95 TYR A CA 1
ATOM 736 C C . TYR A 1 95 ? -4.279 -4.082 13.615 1.00 98.25 95 TYR A C 1
ATOM 738 O O . TYR A 1 95 ? -5.158 -3.573 14.309 1.00 98.25 95 TYR A O 1
ATOM 746 N N . ALA A 1 96 ? -3.016 -3.651 13.665 1.00 98.00 96 ALA A N 1
ATOM 747 C CA . ALA A 1 96 ? -2.576 -2.577 14.553 1.00 98.00 96 ALA A CA 1
ATOM 748 C C . ALA A 1 96 ? -3.280 -1.237 14.253 1.00 98.00 96 ALA A C 1
ATOM 750 O O . ALA A 1 96 ? -3.683 -0.519 15.172 1.00 98.00 96 ALA A O 1
ATOM 751 N N . MET A 1 97 ? -3.478 -0.913 12.975 1.00 97.62 97 MET A N 1
ATOM 752 C CA . MET A 1 97 ? -4.115 0.326 12.529 1.00 97.62 97 MET A CA 1
ATOM 753 C C . MET A 1 97 ? -5.617 0.385 12.810 1.00 97.62 97 MET A C 1
ATOM 755 O O . MET A 1 97 ? -6.133 1.487 12.958 1.00 97.62 97 MET A O 1
ATOM 759 N N . PHE A 1 98 ? -6.325 -0.746 12.880 1.00 97.38 98 PHE A N 1
ATOM 760 C CA . PHE A 1 98 ? -7.778 -0.774 13.112 1.00 97.38 98 PHE A CA 1
ATOM 761 C C . PHE A 1 98 ? -8.184 -1.217 14.525 1.00 97.38 98 PHE A C 1
ATOM 763 O O . PHE A 1 98 ? -9.281 -0.869 14.966 1.00 97.38 98 PHE A O 1
ATOM 770 N N . TYR A 1 99 ? -7.330 -1.961 15.238 1.00 97.38 99 TYR A N 1
ATOM 771 C CA . TYR A 1 99 ? -7.688 -2.608 16.509 1.00 97.38 99 TYR A CA 1
ATOM 772 C C . TYR A 1 99 ? -6.702 -2.352 17.658 1.00 97.38 99 TYR A C 1
ATOM 774 O O . TYR A 1 99 ? -6.868 -2.939 18.728 1.00 97.38 99 TYR A O 1
ATOM 782 N N . SER A 1 100 ? -5.697 -1.481 17.495 1.00 97.00 100 SER A N 1
ATOM 783 C CA . SER A 1 100 ? -4.819 -1.122 18.620 1.00 97.00 100 SER A CA 1
ATOM 784 C C . SER A 1 100 ? -5.602 -0.493 19.785 1.00 97.00 100 SER A C 1
ATOM 786 O O . SER A 1 100 ? -6.539 0.287 19.564 1.00 97.00 100 SER A O 1
ATOM 788 N N . PRO A 1 101 ? -5.232 -0.800 21.044 1.00 96.25 101 PRO A N 1
ATOM 789 C CA . PRO A 1 101 ? -5.901 -0.233 22.208 1.00 96.25 101 PRO A CA 1
ATOM 790 C C . PRO A 1 101 ? -5.774 1.292 22.195 1.00 96.25 101 PRO A C 1
ATOM 792 O O . PRO A 1 101 ? -4.732 1.840 21.836 1.00 96.25 101 PRO A O 1
ATOM 795 N N . PHE A 1 102 ? -6.862 1.977 22.553 1.00 95.12 102 PHE A N 1
ATOM 796 C CA . PHE A 1 102 ? -6.976 3.443 22.538 1.00 95.12 102 PHE A CA 1
ATOM 797 C C . PHE A 1 102 ? -6.668 4.115 21.190 1.00 95.12 102 PHE A C 1
ATOM 799 O O . PHE A 1 102 ? -6.518 5.343 21.138 1.00 95.12 102 PHE A O 1
ATOM 806 N N . ASP A 1 103 ? -6.622 3.334 20.106 1.00 94.69 103 ASP A N 1
ATOM 807 C CA . ASP A 1 103 ? -6.356 3.802 18.750 1.00 94.69 103 ASP A CA 1
ATOM 808 C C . ASP A 1 103 ? -4.982 4.486 18.596 1.00 94.69 103 ASP A C 1
ATOM 810 O O . ASP A 1 103 ? -4.803 5.420 17.810 1.00 94.69 103 ASP A O 1
ATOM 814 N N . ILE A 1 104 ? -4.005 4.050 19.403 1.00 96.94 104 ILE A N 1
ATOM 815 C CA . ILE A 1 104 ? -2.692 4.699 19.542 1.00 96.94 104 ILE A CA 1
ATOM 816 C C . ILE A 1 104 ? -1.937 4.719 18.212 1.00 96.94 104 ILE A C 1
ATOM 818 O O . ILE A 1 104 ? -1.403 5.758 17.831 1.00 96.94 104 ILE A O 1
ATOM 822 N N . ILE A 1 105 ? -1.917 3.602 17.480 1.00 96.62 105 ILE A N 1
ATOM 823 C CA . ILE A 1 105 ? -1.127 3.485 16.245 1.00 96.62 105 ILE A CA 1
ATOM 824 C C . ILE A 1 105 ? -1.671 4.415 15.156 1.00 96.62 105 ILE A C 1
ATOM 826 O O . ILE A 1 105 ? -0.899 5.103 14.487 1.00 96.62 105 ILE A O 1
ATOM 830 N N . TYR A 1 106 ? -2.994 4.513 15.022 1.00 96.12 106 TYR A N 1
ATOM 831 C CA . TYR A 1 106 ? -3.623 5.449 14.092 1.00 96.12 106 TYR A CA 1
ATOM 832 C C . TYR A 1 106 ? -3.354 6.906 14.472 1.00 96.12 106 TYR A C 1
ATOM 834 O O . TYR A 1 106 ? -2.959 7.701 13.618 1.00 96.12 106 TYR A O 1
ATOM 842 N N . LYS A 1 107 ? -3.513 7.254 15.756 1.00 96.00 107 LYS A N 1
ATOM 843 C CA . LYS A 1 107 ? -3.259 8.613 16.255 1.00 96.00 107 LYS A CA 1
ATOM 844 C C . LYS A 1 107 ? -1.807 9.039 16.034 1.00 96.00 107 LYS A C 1
ATOM 846 O O . LYS A 1 107 ? -1.578 10.135 15.530 1.00 96.00 107 LYS A O 1
ATOM 851 N N . LEU A 1 108 ? -0.842 8.166 16.333 1.00 96.06 108 LEU A N 1
ATOM 852 C CA . LEU A 1 108 ? 0.579 8.411 16.066 1.00 96.06 108 LEU A CA 1
ATOM 853 C C . LEU A 1 108 ? 0.853 8.567 14.567 1.00 96.06 108 LEU A C 1
ATOM 855 O O . LEU A 1 108 ? 1.525 9.509 14.166 1.00 96.06 108 LEU A O 1
ATOM 859 N N . SER A 1 109 ? 0.274 7.705 13.730 1.00 95.19 109 SER A N 1
ATOM 860 C CA . SER A 1 109 ? 0.458 7.766 12.271 1.00 95.19 109 SER A CA 1
ATOM 861 C C . SER A 1 109 ? -0.148 9.025 11.636 1.00 95.19 109 SER A C 1
ATOM 863 O O . SER A 1 109 ? 0.260 9.426 10.547 1.00 95.19 109 SER A O 1
ATOM 865 N N . LYS A 1 110 ? -1.108 9.676 12.308 1.00 94.69 110 LYS A N 1
ATOM 866 C CA . LYS A 1 110 ? -1.661 10.979 11.905 1.00 94.69 110 LYS A CA 1
ATOM 867 C C . LYS A 1 110 ? -0.919 12.179 12.481 1.00 94.69 110 LYS A C 1
ATOM 869 O O . LYS A 1 110 ? -1.117 13.285 11.976 1.00 94.69 110 LYS A O 1
ATOM 874 N N . PHE A 1 111 ? -0.098 11.997 13.512 1.00 95.88 111 PHE A N 1
ATOM 875 C CA . PHE A 1 111 ? 0.675 13.088 14.087 1.00 95.88 111 PHE A CA 1
ATOM 876 C C . PHE A 1 111 ? 1.683 13.597 13.054 1.00 95.88 111 PHE A C 1
ATOM 878 O O . PHE A 1 111 ? 2.497 12.828 12.547 1.00 95.88 111 PHE A O 1
ATOM 885 N N . LEU A 1 112 ? 1.606 14.887 12.714 1.00 94.75 112 LEU A N 1
ATOM 886 C CA . LEU A 1 112 ? 2.249 15.448 11.522 1.00 94.75 112 LEU A CA 1
ATOM 887 C C . LEU A 1 112 ? 3.753 15.120 11.397 1.00 94.75 112 LEU A C 1
ATOM 889 O O . LEU A 1 112 ? 4.139 14.651 10.326 1.00 94.75 112 LEU A O 1
ATOM 893 N N . PRO A 1 113 ? 4.596 15.265 12.441 1.00 96.25 113 PRO A N 1
ATOM 894 C CA . PRO A 1 113 ? 6.015 14.914 12.343 1.00 96.25 113 PRO A CA 1
ATOM 895 C C . PRO A 1 113 ? 6.245 13.445 11.969 1.00 96.25 113 PRO A C 1
ATOM 897 O O . PRO A 1 113 ? 7.073 13.139 11.116 1.00 96.25 113 PRO A O 1
ATOM 900 N N . ILE A 1 114 ? 5.466 12.534 12.558 1.00 96.56 114 ILE A N 1
ATOM 901 C CA . ILE A 1 114 ? 5.547 11.096 12.277 1.00 96.56 114 ILE A CA 1
ATOM 902 C C . ILE A 1 114 ? 5.022 10.810 10.867 1.00 96.56 114 ILE A C 1
ATOM 904 O O . ILE A 1 114 ? 5.660 10.088 10.101 1.00 96.56 114 ILE A O 1
ATOM 908 N N . LYS A 1 115 ? 3.893 11.422 10.491 1.00 95.06 115 LYS A N 1
ATOM 909 C CA . LYS A 1 115 ? 3.291 11.266 9.163 1.00 95.06 115 LYS A CA 1
ATOM 910 C C . LYS A 1 115 ? 4.254 11.687 8.052 1.00 95.06 115 LYS A C 1
ATOM 912 O O . LYS A 1 115 ? 4.316 11.002 7.037 1.00 95.06 115 LYS A O 1
ATOM 917 N N . ILE A 1 116 ? 5.025 12.762 8.243 1.00 97.38 116 ILE A N 1
ATOM 918 C CA . ILE A 1 116 ? 6.030 13.225 7.269 1.00 97.38 116 ILE A CA 1
ATOM 919 C C . ILE A 1 116 ? 7.119 12.169 7.060 1.00 97.38 116 ILE A C 1
ATOM 921 O O . ILE A 1 116 ? 7.442 11.851 5.917 1.00 97.38 116 ILE A O 1
ATOM 925 N N . VAL A 1 117 ? 7.646 11.582 8.139 1.00 97.50 117 VAL A N 1
ATOM 926 C CA . VAL A 1 117 ? 8.673 10.530 8.045 1.00 97.50 117 VAL A CA 1
ATOM 927 C C . VAL A 1 117 ? 8.124 9.299 7.322 1.00 97.50 117 VAL A C 1
ATOM 929 O O . VAL A 1 117 ? 8.743 8.808 6.379 1.00 97.50 117 VAL A O 1
ATOM 932 N N . ILE A 1 118 ? 6.931 8.837 7.706 1.00 97.12 118 ILE A N 1
ATOM 933 C CA . ILE A 1 118 ? 6.269 7.690 7.069 1.00 97.12 118 ILE A CA 1
ATOM 934 C C . ILE A 1 118 ? 6.015 7.969 5.580 1.00 97.12 118 ILE A C 1
ATOM 936 O O . ILE A 1 118 ? 6.274 7.108 4.738 1.00 97.12 118 ILE A O 1
ATOM 940 N N . ALA A 1 119 ? 5.541 9.169 5.237 1.00 96.31 119 ALA A N 1
ATOM 941 C CA . ALA A 1 119 ? 5.300 9.567 3.855 1.00 96.31 119 ALA A CA 1
ATOM 942 C C . ALA A 1 119 ? 6.599 9.585 3.036 1.00 96.31 119 ALA A C 1
ATOM 944 O O . ALA A 1 119 ? 6.624 9.026 1.942 1.00 96.31 119 ALA A O 1
ATOM 945 N N . ALA A 1 120 ? 7.686 10.141 3.580 1.00 96.94 120 ALA A N 1
ATOM 946 C CA . ALA A 1 120 ? 8.991 10.152 2.921 1.00 96.94 120 ALA A CA 1
ATOM 947 C C . ALA A 1 120 ? 9.501 8.727 2.649 1.00 96.94 120 ALA A C 1
ATOM 949 O O . ALA A 1 120 ? 9.905 8.415 1.530 1.00 96.94 120 ALA A O 1
ATOM 950 N N . MET A 1 121 ? 9.404 7.830 3.636 1.00 96.81 121 MET A N 1
ATOM 951 C CA . MET A 1 121 ? 9.750 6.417 3.455 1.00 96.81 121 MET A CA 1
ATOM 952 C C . MET A 1 121 ? 8.886 5.765 2.369 1.00 96.81 121 MET A C 1
ATOM 954 O O . MET A 1 121 ? 9.395 5.092 1.474 1.00 96.81 121 MET A O 1
ATOM 958 N N . LYS A 1 122 ? 7.575 6.007 2.385 1.00 95.50 122 LYS A N 1
ATOM 959 C CA . LYS A 1 122 ? 6.661 5.475 1.371 1.00 95.50 122 LYS A CA 1
ATOM 960 C C . LYS A 1 122 ? 6.999 5.977 -0.043 1.00 95.50 122 LYS A C 1
ATOM 962 O O . LYS A 1 122 ? 6.862 5.202 -0.988 1.00 95.50 122 LYS A O 1
ATOM 967 N N . GLU A 1 123 ? 7.479 7.208 -0.218 1.00 95.62 123 GLU A N 1
ATOM 968 C CA . GLU A 1 123 ? 7.927 7.696 -1.534 1.00 95.62 123 GLU A CA 1
ATOM 969 C C . GLU A 1 123 ? 9.234 7.031 -1.999 1.00 95.62 123 GLU A C 1
ATOM 971 O O . GLU A 1 123 ? 9.338 6.655 -3.167 1.00 95.62 123 GLU A O 1
ATOM 976 N N . VAL A 1 124 ? 10.186 6.761 -1.098 1.00 95.38 124 VAL A N 1
ATOM 977 C CA . VAL A 1 124 ? 11.378 5.949 -1.430 1.00 95.38 124 VAL A CA 1
ATOM 978 C C . VAL A 1 124 ? 10.965 4.552 -1.909 1.00 95.38 124 VAL A C 1
ATOM 980 O O . VAL A 1 124 ? 11.443 4.070 -2.940 1.00 95.38 124 VAL A O 1
ATOM 983 N N . TYR A 1 125 ? 10.013 3.922 -1.214 1.00 95.44 125 TYR A N 1
ATOM 984 C CA . TYR A 1 125 ? 9.466 2.624 -1.611 1.00 95.44 125 TYR A CA 1
ATOM 985 C C . TYR A 1 125 ? 8.749 2.684 -2.966 1.00 95.44 125 TYR A C 1
ATOM 987 O O . TYR A 1 125 ? 8.915 1.797 -3.805 1.00 95.44 125 TYR A O 1
ATOM 995 N N . ARG A 1 126 ? 7.983 3.752 -3.225 1.00 95.56 126 ARG A N 1
ATOM 996 C CA . ARG A 1 126 ? 7.313 3.982 -4.512 1.00 95.56 126 ARG A CA 1
ATOM 997 C C . ARG A 1 126 ? 8.321 4.037 -5.660 1.00 95.56 126 ARG A C 1
ATOM 999 O O . ARG A 1 126 ? 8.109 3.345 -6.655 1.00 95.56 126 ARG A O 1
ATOM 1006 N N . CYS A 1 127 ? 9.418 4.781 -5.515 1.00 95.12 127 CYS A N 1
ATOM 1007 C CA . CYS A 1 127 ? 10.481 4.836 -6.524 1.00 95.12 127 CYS A CA 1
ATOM 1008 C C . CYS A 1 127 ? 11.041 3.441 -6.832 1.00 95.12 127 CYS A C 1
ATOM 1010 O O . CYS A 1 127 ? 11.182 3.072 -7.999 1.00 95.12 127 CYS A O 1
ATOM 1012 N N . LYS A 1 128 ? 11.276 2.627 -5.793 1.00 94.50 128 LYS A N 1
ATOM 1013 C CA . LYS A 1 128 ? 11.729 1.242 -5.960 1.00 94.50 128 LYS A CA 1
ATOM 1014 C C . LYS A 1 128 ? 10.708 0.384 -6.715 1.00 94.50 128 LYS A C 1
ATOM 1016 O O . LYS A 1 128 ? 11.092 -0.319 -7.644 1.00 94.50 128 LYS A O 1
ATOM 1021 N N . LYS A 1 129 ? 9.411 0.491 -6.401 1.00 95.12 129 LYS A N 1
ATOM 1022 C CA . LYS A 1 129 ? 8.343 -0.237 -7.118 1.00 95.12 129 LYS A CA 1
ATOM 1023 C C . LYS A 1 129 ? 8.255 0.138 -8.595 1.00 95.12 129 LYS A C 1
ATOM 1025 O O . LYS A 1 129 ? 8.034 -0.748 -9.418 1.00 95.12 129 LYS A O 1
ATOM 1030 N N . VAL A 1 130 ? 8.398 1.424 -8.925 1.00 96.88 130 VAL A N 1
ATOM 1031 C CA . VAL A 1 130 ? 8.415 1.897 -10.319 1.00 96.88 130 VAL A CA 1
ATOM 1032 C C . VAL A 1 130 ? 9.614 1.298 -11.049 1.00 96.88 130 VAL A C 1
ATOM 1034 O O . VAL A 1 130 ? 9.435 0.675 -12.092 1.00 96.88 130 VAL A O 1
ATOM 1037 N N . TYR A 1 131 ? 10.812 1.411 -10.468 1.00 95.06 131 TYR A N 1
ATOM 1038 C CA . TYR A 1 131 ? 12.039 0.849 -11.035 1.00 95.06 131 TYR A CA 1
ATOM 1039 C C . TYR A 1 131 ? 11.934 -0.667 -11.256 1.00 95.06 131 TYR A C 1
ATOM 1041 O O . TYR A 1 131 ? 12.185 -1.153 -12.357 1.00 95.06 131 TYR A O 1
ATOM 1049 N N . ASP A 1 132 ? 11.508 -1.423 -10.243 1.00 94.44 132 ASP A N 1
ATOM 1050 C CA . ASP A 1 132 ? 11.356 -2.878 -10.345 1.00 94.44 132 ASP A CA 1
ATOM 1051 C C . ASP A 1 132 ? 10.264 -3.266 -11.353 1.00 94.44 132 ASP A C 1
ATOM 1053 O O . ASP A 1 132 ? 10.421 -4.236 -12.090 1.00 94.44 132 ASP A O 1
ATOM 1057 N N . GLY A 1 133 ? 9.184 -2.483 -11.441 1.00 95.06 133 GLY A N 1
ATOM 1058 C CA . GLY A 1 133 ? 8.119 -2.654 -12.427 1.00 95.06 133 GLY A CA 1
ATOM 1059 C C . GLY A 1 133 ? 8.590 -2.487 -13.866 1.00 95.06 133 GLY A C 1
ATOM 1060 O O . GLY A 1 133 ? 8.327 -3.349 -14.703 1.00 95.06 133 GLY A O 1
ATOM 1061 N N . VAL A 1 134 ? 9.314 -1.401 -14.144 1.00 96.50 134 VAL A N 1
ATOM 1062 C CA . VAL A 1 134 ? 9.885 -1.134 -15.470 1.00 96.50 134 VAL A CA 1
ATOM 1063 C C . VAL A 1 134 ? 10.900 -2.213 -15.839 1.00 96.50 134 VAL A C 1
ATOM 1065 O O . VAL A 1 134 ? 10.843 -2.736 -16.945 1.00 96.50 134 VAL A O 1
ATOM 1068 N N . ASN A 1 135 ? 11.778 -2.611 -14.914 1.00 95.69 135 ASN A N 1
ATOM 1069 C CA . ASN A 1 135 ? 12.752 -3.676 -15.170 1.00 95.69 135 ASN A CA 1
ATOM 1070 C C . ASN A 1 135 ? 12.098 -5.037 -15.406 1.00 95.69 135 ASN A C 1
ATOM 1072 O O . ASN A 1 135 ? 12.584 -5.817 -16.223 1.00 95.69 135 ASN A O 1
ATOM 1076 N N . HIS A 1 136 ? 11.012 -5.343 -14.695 1.00 95.19 136 HIS A N 1
ATOM 1077 C CA . HIS A 1 136 ? 10.238 -6.559 -14.926 1.00 95.19 136 HIS A CA 1
ATOM 1078 C C . HIS A 1 136 ? 9.616 -6.559 -16.326 1.00 95.19 136 HIS A C 1
ATOM 1080 O O . HIS A 1 136 ? 9.837 -7.492 -17.095 1.00 95.19 136 HIS A O 1
ATOM 1086 N N . ALA A 1 137 ? 8.946 -5.468 -16.708 1.00 95.25 137 ALA A N 1
ATOM 1087 C CA . ALA A 1 137 ? 8.387 -5.311 -18.049 1.00 95.25 137 ALA A CA 1
ATOM 1088 C C . ALA A 1 137 ? 9.464 -5.341 -19.145 1.00 95.25 137 ALA A C 1
ATOM 1090 O O . ALA A 1 137 ? 9.252 -5.958 -20.182 1.00 95.25 137 ALA A O 1
ATOM 1091 N N . ALA A 1 138 ? 10.634 -4.739 -18.914 1.00 95.81 138 ALA A N 1
ATOM 1092 C CA . ALA A 1 138 ? 11.748 -4.731 -19.861 1.00 95.81 138 ALA A CA 1
ATOM 1093 C C . ALA A 1 138 ? 12.321 -6.131 -20.126 1.00 95.81 138 ALA A C 1
ATOM 1095 O O . ALA A 1 138 ? 12.775 -6.403 -21.233 1.00 95.81 138 ALA A O 1
ATOM 1096 N N . LYS A 1 139 ? 12.277 -7.041 -19.144 1.00 95.94 139 LYS A N 1
ATOM 1097 C CA . LYS A 1 139 ? 12.685 -8.442 -19.344 1.00 95.94 139 LYS A CA 1
ATOM 1098 C C . LYS A 1 139 ? 11.710 -9.212 -20.232 1.00 95.94 139 LYS A C 1
ATOM 1100 O O . LYS A 1 139 ? 12.143 -10.079 -20.982 1.00 95.94 139 LYS A O 1
ATOM 1105 N N . LEU A 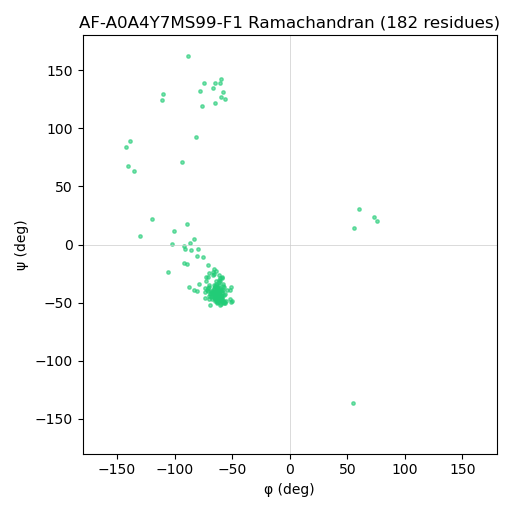1 140 ? 10.417 -8.906 -20.135 1.00 94.12 140 LEU A N 1
ATOM 1106 C CA . LEU A 1 140 ? 9.367 -9.556 -20.922 1.00 94.12 140 LEU A CA 1
ATOM 1107 C C . LEU A 1 140 ? 9.229 -8.933 -22.322 1.00 94.12 140 LEU A C 1
ATOM 1109 O O . LEU A 1 140 ? 9.037 -9.646 -23.302 1.00 94.12 140 LEU A O 1
ATOM 1113 N N . PHE A 1 141 ? 9.354 -7.607 -22.419 1.00 93.50 141 PHE A N 1
ATOM 1114 C CA . PHE A 1 141 ? 9.085 -6.821 -23.625 1.00 93.50 141 PHE A CA 1
ATOM 1115 C C . PHE A 1 141 ? 10.110 -5.680 -23.819 1.00 93.50 141 PHE A C 1
ATOM 1117 O O . PHE A 1 141 ? 9.746 -4.505 -23.750 1.00 93.50 141 PHE A O 1
ATOM 1124 N N . PRO A 1 142 ? 11.392 -5.979 -24.101 1.00 90.56 142 PRO A N 1
ATOM 1125 C CA . PRO A 1 142 ? 12.487 -4.998 -24.059 1.00 90.56 142 PRO A CA 1
ATOM 1126 C C . PRO A 1 142 ? 12.322 -3.784 -24.987 1.00 90.56 142 PRO A C 1
ATOM 1128 O O . PRO A 1 142 ? 12.791 -2.701 -24.657 1.00 90.56 142 PRO A O 1
ATOM 1131 N N . ASN A 1 1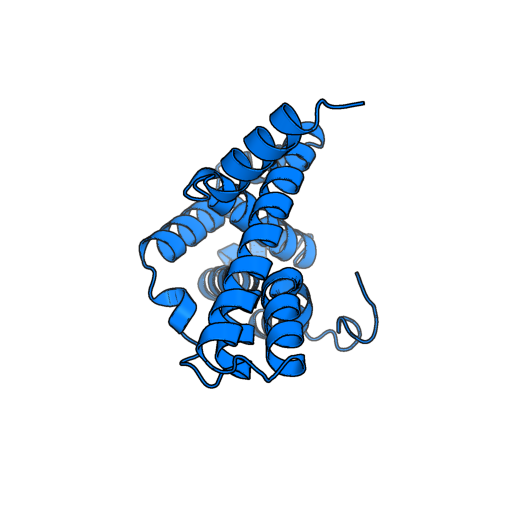43 ? 11.623 -3.934 -26.117 1.00 92.75 143 ASN A N 1
ATOM 1132 C CA . ASN A 1 143 ? 11.421 -2.858 -27.100 1.00 92.75 143 ASN A CA 1
ATOM 1133 C C . ASN A 1 143 ? 10.028 -2.206 -27.025 1.00 92.75 143 ASN A C 1
ATOM 1135 O O . ASN A 1 143 ? 9.718 -1.305 -27.805 1.00 92.75 143 ASN A O 1
ATOM 1139 N N . ALA A 1 144 ? 9.162 -2.655 -26.112 1.00 93.69 144 ALA A N 1
ATOM 1140 C CA . ALA A 1 144 ? 7.790 -2.171 -26.007 1.00 93.69 144 ALA A CA 1
ATOM 1141 C C . ALA A 1 144 ? 7.686 -1.025 -24.991 1.00 93.69 144 ALA A C 1
ATOM 1143 O O . ALA A 1 144 ? 7.115 -1.173 -23.911 1.00 93.69 144 ALA A O 1
ATOM 1144 N N . TRP A 1 145 ? 8.219 0.143 -25.349 1.00 92.62 145 TRP A N 1
ATOM 1145 C CA . TRP A 1 145 ? 8.311 1.317 -24.468 1.00 92.62 145 TRP A CA 1
ATOM 1146 C C . TRP A 1 145 ? 6.992 1.705 -23.789 1.00 92.62 145 TRP A C 1
ATOM 1148 O O . TRP A 1 145 ? 6.988 2.075 -22.616 1.00 92.62 145 TRP A O 1
ATOM 1158 N N . MET A 1 146 ? 5.865 1.559 -24.492 1.00 93.81 146 MET A N 1
ATOM 1159 C CA . MET A 1 146 ? 4.538 1.828 -23.931 1.00 93.81 146 MET A CA 1
ATOM 1160 C C . MET A 1 146 ? 4.192 0.875 -22.776 1.00 93.81 146 MET A C 1
ATOM 1162 O O . MET A 1 146 ? 3.660 1.311 -21.758 1.00 93.81 146 MET A O 1
ATOM 1166 N N . ILE A 1 147 ? 4.535 -0.412 -22.895 1.00 93.88 147 ILE A N 1
ATOM 1167 C CA . ILE A 1 147 ? 4.297 -1.411 -21.843 1.00 93.88 147 ILE A CA 1
ATOM 1168 C C . ILE A 1 147 ? 5.166 -1.097 -20.624 1.00 93.88 147 ILE A C 1
ATOM 1170 O O . ILE A 1 147 ? 4.673 -1.127 -19.495 1.00 93.88 147 ILE A O 1
ATOM 1174 N N . LEU A 1 148 ? 6.435 -0.735 -20.837 1.00 95.19 148 LEU A N 1
ATOM 1175 C CA . LEU A 1 148 ? 7.346 -0.334 -19.760 1.00 95.19 148 LEU A CA 1
ATOM 1176 C C . LEU A 1 148 ? 6.798 0.884 -19.008 1.00 95.19 148 LEU A C 1
ATOM 1178 O O . LEU A 1 148 ? 6.724 0.869 -17.778 1.00 95.19 148 LEU A O 1
ATOM 1182 N N . PHE A 1 149 ? 6.363 1.907 -19.748 1.00 94.69 149 PHE A N 1
ATOM 1183 C CA . PHE A 1 149 ? 5.792 3.126 -19.184 1.00 94.69 149 PHE A CA 1
ATOM 1184 C C . PHE A 1 149 ? 4.525 2.844 -18.368 1.00 94.69 149 PHE A C 1
ATOM 1186 O O . PHE A 1 149 ? 4.456 3.219 -17.196 1.00 94.69 149 PHE A O 1
ATOM 1193 N N . ILE A 1 150 ? 3.551 2.130 -18.946 1.00 94.12 150 ILE A N 1
ATOM 1194 C CA . ILE A 1 150 ? 2.296 1.781 -18.264 1.00 94.12 150 ILE A CA 1
ATOM 1195 C C . ILE A 1 150 ? 2.578 0.938 -17.015 1.00 94.12 150 ILE A C 1
ATOM 1197 O O . ILE A 1 150 ? 2.025 1.221 -15.953 1.00 94.12 150 ILE A O 1
ATOM 1201 N N . THR A 1 151 ? 3.478 -0.047 -17.096 1.00 95.44 151 THR A N 1
ATOM 1202 C CA . THR A 1 151 ? 3.834 -0.898 -15.947 1.00 95.44 151 THR A CA 1
ATOM 1203 C C . THR A 1 151 ? 4.457 -0.084 -14.813 1.00 95.44 151 THR A C 1
ATOM 1205 O O . THR A 1 151 ? 4.086 -0.255 -13.649 1.00 95.44 151 THR A O 1
ATOM 1208 N N . GLY A 1 152 ? 5.374 0.833 -15.134 1.00 95.44 152 GLY A N 1
ATOM 1209 C CA . GLY A 1 152 ? 5.960 1.746 -14.153 1.00 95.44 152 GLY A CA 1
ATOM 1210 C C . GLY A 1 152 ? 4.904 2.642 -13.500 1.00 95.44 152 GLY A C 1
ATOM 1211 O O . GLY A 1 152 ? 4.834 2.721 -12.270 1.00 95.44 152 GLY A O 1
ATOM 1212 N N . LEU A 1 153 ? 4.029 3.246 -14.312 1.00 94.19 153 LEU A N 1
ATOM 1213 C CA . LEU A 1 153 ? 2.935 4.108 -13.859 1.00 94.19 153 LEU A CA 1
ATOM 1214 C C . LEU A 1 153 ? 2.017 3.387 -12.862 1.00 94.19 153 LEU A C 1
ATOM 1216 O O . LEU A 1 153 ? 1.762 3.897 -11.769 1.00 94.19 153 LEU A O 1
ATOM 1220 N N . VAL A 1 154 ? 1.553 2.179 -13.193 1.00 94.88 154 VAL A N 1
ATOM 1221 C CA . VAL A 1 154 ? 0.613 1.440 -12.334 1.00 94.88 154 VAL A CA 1
ATOM 1222 C C . VAL A 1 154 ? 1.292 0.892 -11.081 1.00 94.88 154 VAL A C 1
ATOM 1224 O O . VAL A 1 154 ? 0.675 0.843 -10.018 1.00 94.88 154 VAL A O 1
ATOM 1227 N N . LYS A 1 155 ? 2.584 0.543 -11.139 1.00 95.12 155 LYS A N 1
ATOM 1228 C CA . LYS A 1 155 ? 3.352 0.147 -9.947 1.00 95.12 155 LYS A CA 1
ATOM 1229 C C . LYS A 1 155 ? 3.522 1.307 -8.963 1.00 95.12 155 LYS A C 1
ATOM 1231 O O . LYS A 1 155 ? 3.481 1.068 -7.751 1.00 95.12 155 LYS A O 1
ATOM 1236 N N . GLY A 1 156 ? 3.668 2.534 -9.470 1.00 92.25 156 GLY A N 1
ATOM 1237 C CA . GLY A 1 156 ? 3.808 3.758 -8.676 1.00 92.25 156 GLY A CA 1
ATOM 1238 C C . GLY A 1 156 ? 2.489 4.332 -8.140 1.00 92.25 156 GLY A C 1
ATOM 1239 O O . GLY A 1 156 ? 2.440 4.756 -6.980 1.00 92.25 156 GLY A O 1
ATOM 1240 N N . ASN A 1 157 ? 1.420 4.307 -8.949 1.00 90.44 157 ASN A N 1
ATOM 1241 C CA . ASN A 1 157 ? 0.120 4.921 -8.635 1.00 90.44 157 ASN A CA 1
ATOM 1242 C C . ASN A 1 157 ? -1.066 3.937 -8.586 1.00 90.44 157 ASN A C 1
ATOM 1244 O O . ASN A 1 157 ? -2.224 4.318 -8.741 1.00 90.44 157 ASN A O 1
ATOM 1248 N N . GLY A 1 158 ? -0.813 2.646 -8.370 1.00 89.69 158 GLY A N 1
ATOM 1249 C CA . GLY A 1 158 ? -1.879 1.645 -8.459 1.00 89.69 158 GLY A CA 1
ATOM 1250 C C . GLY A 1 158 ? -3.025 1.839 -7.463 1.00 89.69 158 GLY A C 1
ATOM 1251 O O . GLY A 1 158 ? -4.165 1.508 -7.777 1.00 89.69 158 GLY A O 1
ATOM 1252 N N . GLY A 1 159 ? -2.741 2.403 -6.283 1.00 88.75 159 GLY A N 1
ATOM 1253 C CA . GLY A 1 159 ? -3.748 2.642 -5.242 1.00 88.75 159 GLY A CA 1
ATOM 1254 C C . GLY A 1 159 ? -4.878 3.560 -5.712 1.00 88.75 159 GLY A C 1
ATOM 1255 O O . GLY A 1 159 ? -6.041 3.292 -5.424 1.00 88.75 159 GLY A O 1
ATOM 1256 N N . SER A 1 160 ? -4.549 4.590 -6.492 1.00 87.69 160 SER A N 1
ATOM 1257 C CA . SER A 1 160 ? -5.542 5.511 -7.038 1.00 87.69 160 SER A CA 1
ATOM 1258 C C . SER A 1 160 ? -6.361 4.876 -8.164 1.00 87.69 160 SER A C 1
ATOM 1260 O O . SER A 1 160 ? -7.586 4.984 -8.177 1.00 87.69 160 SER A O 1
ATOM 1262 N N . PHE A 1 161 ? -5.719 4.112 -9.055 1.00 89.62 161 PHE A N 1
ATOM 1263 C CA . PHE A 1 161 ? -6.418 3.407 -10.138 1.00 89.62 161 PHE A CA 1
ATOM 1264 C C . PHE A 1 161 ? -7.392 2.331 -9.636 1.00 89.62 161 PHE A C 1
ATOM 1266 O O . PHE A 1 161 ? -8.448 2.137 -10.237 1.00 89.62 161 PHE A O 1
ATOM 1273 N N . ILE A 1 162 ? -7.080 1.644 -8.530 1.00 91.19 162 ILE A N 1
ATOM 1274 C CA . ILE A 1 162 ? -7.951 0.593 -7.976 1.00 91.19 162 ILE A CA 1
ATOM 1275 C C . ILE A 1 162 ? -9.040 1.134 -7.036 1.00 91.19 162 ILE A C 1
ATOM 1277 O O . ILE A 1 162 ? -9.899 0.369 -6.600 1.00 91.19 162 ILE A O 1
ATOM 1281 N N . LYS A 1 163 ? -9.048 2.439 -6.731 1.00 89.38 163 LYS A N 1
ATOM 1282 C CA . LYS A 1 163 ? -9.907 3.049 -5.701 1.00 89.38 163 LYS A CA 1
ATOM 1283 C C . LYS A 1 163 ? -11.397 2.758 -5.886 1.00 89.38 163 LYS A C 1
ATOM 1285 O O . LYS A 1 163 ? -12.099 2.504 -4.913 1.00 89.38 163 LYS A O 1
ATOM 1290 N N . ILE A 1 164 ? -11.893 2.759 -7.124 1.00 89.81 164 ILE A N 1
ATOM 1291 C CA . ILE A 1 164 ? -13.302 2.436 -7.399 1.00 89.81 164 ILE A CA 1
ATOM 1292 C C . ILE A 1 164 ? -13.605 0.966 -7.092 1.00 89.81 164 ILE A C 1
ATOM 1294 O O . ILE A 1 164 ? -14.589 0.674 -6.416 1.00 89.81 164 ILE A O 1
ATOM 1298 N N . LEU A 1 165 ? -12.756 0.046 -7.558 1.00 89.62 165 LEU A N 1
ATOM 1299 C CA . LEU A 1 165 ? -12.916 -1.389 -7.304 1.00 89.62 165 LEU A CA 1
ATOM 1300 C C . LEU A 1 165 ? -12.835 -1.699 -5.807 1.00 89.62 165 LEU A C 1
ATOM 1302 O O . LEU A 1 165 ? -13.600 -2.503 -5.286 1.00 89.62 165 LEU A O 1
ATOM 1306 N N . GLU A 1 166 ? -11.937 -1.024 -5.102 1.00 91.88 166 GLU A N 1
ATOM 1307 C CA . GLU A 1 166 ? -11.783 -1.159 -3.661 1.00 91.88 166 GLU A CA 1
ATOM 1308 C C . GLU A 1 166 ? -12.991 -0.600 -2.883 1.00 91.88 166 GLU A C 1
ATOM 1310 O O . GLU A 1 166 ? -13.484 -1.257 -1.966 1.00 91.88 166 GLU A O 1
ATOM 1315 N N . ARG A 1 167 ? -13.554 0.551 -3.279 1.00 91.62 167 ARG A N 1
ATOM 1316 C CA . ARG A 1 167 ? -14.803 1.075 -2.694 1.00 91.62 167 ARG A CA 1
ATOM 1317 C C . ARG A 1 167 ? -15.992 0.143 -2.943 1.00 91.62 167 ARG A C 1
ATOM 1319 O O . ARG A 1 167 ? -16.801 -0.053 -2.034 1.00 91.62 167 ARG A O 1
ATOM 1326 N N . LEU A 1 168 ? -16.058 -0.500 -4.111 1.00 91.94 168 LEU A N 1
ATOM 1327 C CA . LEU A 1 168 ? -17.079 -1.507 -4.419 1.00 91.94 168 LEU A CA 1
ATOM 1328 C C . LEU A 1 168 ? -17.019 -2.711 -3.469 1.00 91.94 168 LEU A C 1
ATOM 1330 O O . LEU A 1 168 ? -18.068 -3.175 -3.028 1.00 91.94 168 LEU A O 1
ATOM 1334 N N . VAL A 1 169 ? -15.823 -3.171 -3.079 1.00 90.38 169 VAL A N 1
ATOM 1335 C CA . VAL A 1 169 ? -15.660 -4.239 -2.066 1.00 90.38 169 VAL A CA 1
ATOM 1336 C C . VAL A 1 169 ? -16.256 -3.840 -0.712 1.00 90.38 169 VAL A C 1
ATOM 1338 O O . VAL A 1 169 ? -16.746 -4.690 0.030 1.00 90.38 169 VAL A O 1
ATOM 1341 N N . ARG A 1 170 ? -16.279 -2.541 -0.400 1.00 90.44 170 ARG A N 1
ATOM 1342 C CA . ARG A 1 170 ? -16.925 -1.987 0.801 1.00 90.44 170 ARG A CA 1
ATOM 1343 C C . ARG A 1 170 ? -18.414 -1.677 0.616 1.00 90.44 170 ARG A C 1
ATOM 1345 O O . ARG A 1 170 ? -19.041 -1.187 1.552 1.00 90.44 170 ARG A O 1
ATOM 1352 N N . GLY A 1 171 ? -18.984 -1.952 -0.558 1.00 86.94 171 GLY A N 1
ATOM 1353 C CA . GLY A 1 171 ? -20.378 -1.645 -0.890 1.00 86.94 171 GLY A CA 1
ATOM 1354 C C . GLY A 1 171 ? -20.636 -0.164 -1.180 1.00 86.94 171 GLY A C 1
ATOM 1355 O O . GLY A 1 171 ? -21.775 0.285 -1.086 1.00 86.94 171 GLY A O 1
ATOM 1356 N N . VAL A 1 172 ? -19.596 0.608 -1.509 1.00 86.88 172 VAL A N 1
ATOM 1357 C CA . VAL A 1 172 ? -19.688 2.042 -1.803 1.00 86.88 172 VAL A CA 1
ATOM 1358 C C . VAL A 1 172 ? -19.434 2.280 -3.28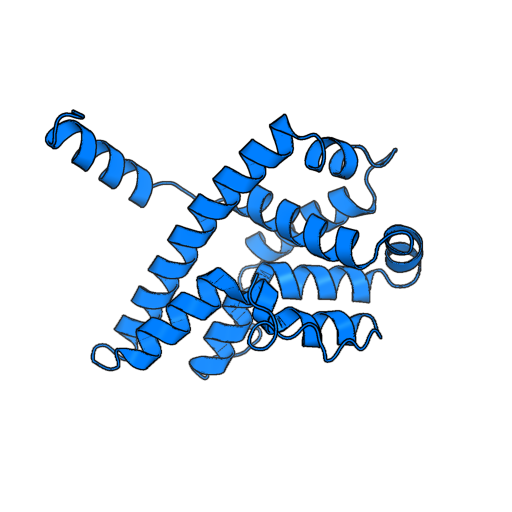8 1.00 86.88 172 VAL A C 1
ATOM 1360 O O . VAL A 1 172 ? -18.427 1.841 -3.838 1.00 86.88 172 VAL A O 1
ATOM 1363 N N . TRP A 1 173 ? -20.329 3.021 -3.942 1.00 86.06 173 TRP A N 1
ATOM 1364 C CA . TRP A 1 173 ? -20.163 3.430 -5.334 1.00 86.06 173 TRP A CA 1
ATOM 1365 C C . TRP A 1 173 ? -19.926 4.933 -5.441 1.00 86.06 173 TRP A C 1
ATOM 1367 O O . TRP A 1 173 ? -20.725 5.740 -4.972 1.00 86.06 173 TRP A O 1
ATOM 1377 N N . THR A 1 174 ? -18.822 5.309 -6.082 1.00 81.75 174 THR A N 1
ATOM 1378 C CA . THR A 1 174 ? -18.427 6.709 -6.298 1.00 81.75 174 THR A CA 1
ATOM 1379 C C . THR A 1 174 ? -17.793 6.854 -7.684 1.00 81.75 174 THR A C 1
ATOM 1381 O O . THR A 1 174 ? -16.566 6.794 -7.808 1.00 81.75 174 THR A O 1
ATOM 1384 N N . PRO A 1 175 ? -18.600 7.020 -8.741 1.00 79.75 175 PRO A N 1
ATOM 1385 C CA . PRO A 1 175 ? -18.112 7.011 -10.121 1.00 79.75 175 PRO A CA 1
ATOM 1386 C C . PRO A 1 175 ? -17.202 8.205 -10.442 1.00 79.75 175 PRO A C 1
ATOM 1388 O O . PRO A 1 175 ? -16.360 8.124 -11.327 1.00 79.75 175 PRO A O 1
ATOM 1391 N N . THR A 1 176 ? -17.331 9.304 -9.697 1.00 82.00 176 THR A N 1
ATOM 1392 C CA . THR A 1 176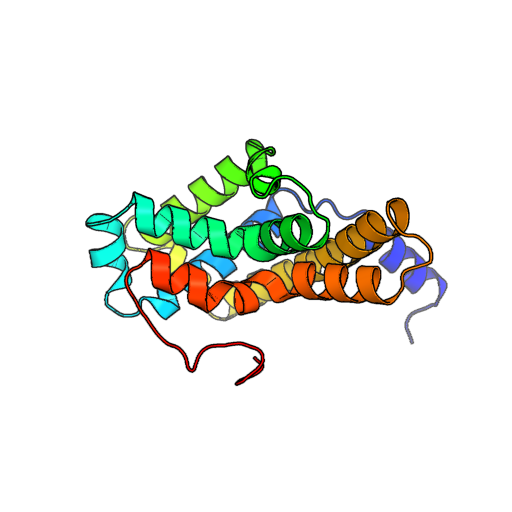 ? -16.538 10.530 -9.868 1.00 82.00 176 THR A CA 1
ATOM 1393 C C . THR A 1 176 ? -15.108 10.426 -9.339 1.00 82.00 176 THR A C 1
ATOM 1395 O O . THR A 1 176 ? -14.299 11.301 -9.614 1.00 82.00 176 THR A O 1
ATOM 1398 N N . ALA A 1 177 ? -14.775 9.367 -8.596 1.00 74.56 177 ALA A N 1
ATOM 1399 C CA . ALA A 1 177 ? -13.479 9.208 -7.936 1.00 74.56 177 ALA A CA 1
ATOM 1400 C C . ALA A 1 177 ? -12.419 8.510 -8.806 1.00 74.56 177 ALA A C 1
ATOM 1402 O O . ALA A 1 177 ? -11.454 7.964 -8.271 1.00 74.56 177 ALA A O 1
ATOM 1403 N N . PHE A 1 178 ? -12.630 8.453 -10.123 1.00 76.88 178 PHE A N 1
ATOM 1404 C CA . PHE A 1 178 ? -11.702 7.809 -11.045 1.00 76.88 178 PHE A CA 1
ATOM 1405 C C . PHE A 1 178 ? -10.501 8.713 -11.323 1.00 76.88 178 PHE A C 1
ATOM 1407 O O . PHE A 1 178 ? -10.675 9.878 -11.677 1.00 76.88 178 PHE A O 1
ATOM 1414 N N . GLU A 1 179 ? -9.291 8.162 -11.229 1.00 78.56 179 GLU A N 1
ATOM 1415 C CA . GLU A 1 179 ? -8.046 8.940 -11.310 1.00 78.56 179 GLU A CA 1
ATOM 1416 C C . GLU A 1 179 ? -7.877 9.693 -12.641 1.00 78.56 179 GLU A C 1
ATOM 1418 O O . GLU A 1 179 ? -7.330 10.788 -12.673 1.00 78.56 179 GLU A O 1
ATOM 1423 N N . PHE A 1 180 ? -8.394 9.151 -13.749 1.00 77.75 180 PHE A N 1
ATOM 1424 C CA . PHE A 1 180 ? -8.361 9.845 -15.042 1.00 77.75 180 PHE A CA 1
ATOM 1425 C C . PHE A 1 180 ? -9.292 11.062 -15.107 1.00 77.75 180 PHE A C 1
ATOM 1427 O O . PHE A 1 180 ? -9.070 11.951 -15.924 1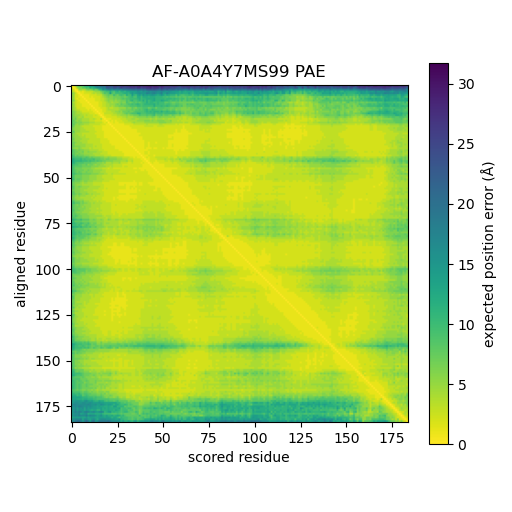.00 77.75 180 PHE A O 1
ATOM 1434 N N . LEU A 1 181 ? -10.339 11.094 -14.280 1.00 74.19 181 LEU A N 1
ATOM 1435 C CA . LEU A 1 181 ? -11.286 12.205 -14.229 1.00 74.19 181 LEU A CA 1
ATOM 1436 C C . LEU A 1 181 ? -10.808 13.301 -13.267 1.00 74.19 181 LEU A C 1
ATOM 1438 O O . LEU A 1 181 ? -11.013 14.481 -13.540 1.00 74.19 181 LEU A O 1
ATOM 1442 N N . GLN A 1 182 ? -10.183 12.915 -12.151 1.00 77.44 182 GLN A N 1
ATOM 1443 C CA . GLN A 1 182 ? -9.653 13.821 -11.128 1.00 77.44 182 GLN A CA 1
ATOM 1444 C C . GLN A 1 182 ? -8.278 13.327 -10.645 1.00 77.44 182 GLN A C 1
ATOM 1446 O O . GLN A 1 182 ? -8.224 12.547 -9.692 1.00 77.44 182 GLN A O 1
ATOM 1451 N N . PRO A 1 183 ? -7.177 13.756 -11.293 1.00 74.69 183 PRO A N 1
ATOM 1452 C CA . PRO A 1 183 ? -5.823 13.364 -10.903 1.00 74.69 183 PRO A CA 1
ATOM 1453 C C . PRO A 1 183 ? -5.456 13.888 -9.509 1.00 74.69 183 PRO A C 1
ATOM 1455 O O . PRO A 1 183 ? -5.788 15.031 -9.179 1.00 74.69 183 PRO A O 1
ATOM 1458 N N . SER A 1 184 ? -4.777 13.055 -8.712 1.00 71.00 184 SER A N 1
ATOM 1459 C CA . SER A 1 184 ? -4.370 13.352 -7.327 1.00 71.00 184 SER A CA 1
ATOM 1460 C C . SER A 1 184 ? -2.927 13.818 -7.149 1.00 71.00 184 SER A C 1
ATOM 1462 O O . SER A 1 184 ? -2.074 13.527 -8.020 1.00 71.00 184 SER A O 1
#

Secondary structure (DSSP, 8-state):
---HHHHHHHHHHHHT---TTHHHHHHHHHHHHHHHHHTGGGHHHHHHH-HHHHHHHHHHHHTHHHHHHHHHHT--TTGGGG-HHHHHHHHHHHHHHHHSGGGHHHHHHHSHHHHHHHHHHHHHHHHHHHHHHHHHHHHH-TT-HHHHHHHHHHHHHHHHHTHHHHHHHTT---GGG-TTTS--

Foldseek 3Di:
DPDPVNVVVVVVVLLVDDCPPQLLLLLLLVLLLVLQVVCPPCNQVLCVVPVVLSLVLSVCLSCLLVQVLCVLVVHDSCVVVVPVVSSVSSSVSNCCCRPPPVNVSVVQCPPVVNVVVSVVSNVSVLVVQLVVQLVVQCVVPVPPVVSSVVSSVCSNVRSQQCVQVSCVSSVDHDPCSHCVNPPD

Radius of gyration: 17.52 Å; Cα contacts (8 Å, |Δi|>4): 187; chains: 1; bounding box: 52×37×50 Å

Mean predicted aligned error: 4.4 Å

InterPro domains:
  IPR007866 TRIC channel [PF05197] (41-184)
  IPR007866 TRIC channel [PTHR12454] (6-184)

Sequence (184 aa):
MIDPEAFLDLANQVTKLKMWPYFDIAHCIMACLAVREDLGTGSIPFSRKHPIACWLSTMMVTFAGGFLAALFLGEPLLEPFRNTQSVLLATAVWYAMFYSPFDIIYKLSKFLPIKIVIAAMKEVYRCKKVYDGVNHAAKLFPNAWMILFITGLVKGNGGSFIKILERLVRGVWTPTAFEFLQPS

Organism: Daphnia pulex (NCBI:txid6669)

Solvent-accessible surface area (backbone atoms only — not comparable to full-atom values): 9745 Å² total; per-residue (Å²): 131,83,54,70,66,63,50,51,52,50,51,57,49,62,75,66,57,72,49,76,62,66,29,52,49,26,37,33,50,52,28,41,48,52,54,40,61,73,44,45,92,49,31,62,65,43,38,72,76,37,46,68,48,46,50,50,36,36,50,48,41,58,42,16,19,45,35,50,34,20,57,76,70,73,45,66,60,63,56,63,63,69,44,56,69,61,49,51,50,44,50,51,48,44,48,40,55,74,65,34,77,94,45,48,52,41,55,49,55,65,35,63,77,52,30,51,54,34,48,53,37,27,51,57,44,33,53,51,38,20,54,53,29,27,54,52,37,36,74,78,40,72,85,41,62,68,56,25,51,53,29,17,50,29,29,53,48,14,43,52,70,40,40,53,64,39,34,45,65,71,76,41,89,58,85,77,62,39,41,92,81,52,74,129

Nearest PDB structures (foldseek):
  5eik-assembly1_A  TM=9.443E-01  e=2.579E-14  Caenorhabditis elegans
  5egi-assembly1_C  TM=9.240E-01  e=1.993E-13  Caenorhabditis elegans
  6iz3-assembly1_B  TM=9.601E-01  e=4.087E-12  Xenopus laevis
  6iz0-assembly1_A  TM=9.619E-01  e=1.648E-11  Gallus gallus
  6iz1-assembly1_A  TM=9.608E-01  e=2.079E-11  Gallus gallus